Protein AF-A0A2L2X9K3-F1 (afdb_monomer)

Organism: NCBI:txid1898651

pLDDT: mean 80.36, std 16.06, range [38.12, 98.31]

Foldseek 3Di:
DVVVVVVCVPPPVNVVVVVVVVVVVVVVVVVVVVVVQVVQVVVLQVLLQVLQAVLFVQLQPQWQVVCVVVLQTFGQNVVSVLSSLQSSCVSQVADSQQQAHDPPGQFDGRKKKKKKWAQLAQPQQPQPPCPDPPDDRDSSSRQRMKIWTGDPSDIDIDSDDDPPRDHPDDPCAQDWAFDDDSPDDHTDTDTARHGWMKMKMWTFGDRPDDDGTDIHIYMYMDHDAHDVGYSDDPDPPDPPDD

Mean predicted aligned error: 9.85 Å

Solvent-accessible surface area (backbone atoms only — not comparable to full-atom values): 13589 Å² total; per-residue (Å²): 112,73,65,60,56,51,56,59,68,68,41,73,68,55,58,54,54,53,52,49,54,53,48,52,53,50,52,52,51,53,51,53,52,53,52,53,55,57,51,52,60,50,48,61,51,49,53,50,41,49,27,44,39,51,9,26,44,52,15,41,64,29,52,29,68,68,33,47,75,75,71,49,67,33,41,16,46,62,60,15,49,54,38,23,46,43,43,36,14,60,66,46,40,27,34,70,90,67,42,41,49,39,94,89,26,58,35,72,46,63,55,26,30,30,38,35,39,38,40,60,31,52,84,47,60,56,81,77,78,76,86,57,99,83,72,80,85,68,73,53,54,29,43,27,35,40,37,38,39,31,49,93,84,44,79,45,79,42,65,75,64,64,95,84,70,62,74,70,48,94,74,67,56,63,36,76,44,75,48,60,47,82,85,51,95,52,71,47,81,46,78,41,76,40,36,24,25,39,36,38,40,38,38,32,30,58,50,95,83,63,93,63,66,47,80,45,77,43,66,29,69,25,61,57,75,36,92,86,73,53,68,69,74,80,74,76,79,75,75,81,87,127

Radius of gyration: 28.27 Å; Cα contacts (8 Å, |Δi|>4): 412; chains: 1; bounding box: 48×31×113 Å

Secondary structure (DSSP, 8-state):
-HHHHHHHHH-HHHHHHHHHHHHHHHHHHHHHHHHHHHHHHHHHHHHHHHHHHHHHHHHHT-B-HHHHHTT---B-HHHHHHHHHHHHHHHTTB-TTT-PBPTT-SBSSPPEEEEEEE-S--SSS-TT---STT---------SEEEEEEETTEEEEE-PPPTT--TT-TT--SEEEEEEETTEEEEEEEEESSSEEEEEEEEEE--SS-SSPEEEEEEEEEE---TTSS-PPPP-PPPP--

Structure (mmCIF, N/CA/C/O backbone):
data_AF-A0A2L2X9K3-F1
#
_entry.id   AF-A0A2L2X9K3-F1
#
loop_
_atom_site.group_PDB
_atom_site.id
_atom_site.type_symbol
_atom_site.label_atom_id
_atom_site.label_alt_id
_atom_site.label_comp_id
_atom_site.label_asym_id
_atom_site.label_entity_id
_atom_site.label_seq_id
_atom_site.pdbx_PDB_ins_code
_atom_site.Cartn_x
_atom_site.Cartn_y
_atom_site.Cartn_z
_atom_site.occupancy
_atom_site.B_iso_or_equiv
_atom_site.auth_seq_id
_atom_site.auth_comp_id
_atom_site.auth_asym_id
_atom_site.auth_atom_id
_atom_site.pdbx_PDB_model_num
ATOM 1 N N . MET A 1 1 ? -18.716 1.112 72.929 1.00 51.41 1 MET A N 1
ATOM 2 C CA . MET A 1 1 ? -18.774 0.935 71.456 1.00 51.41 1 MET A CA 1
ATOM 3 C C . MET A 1 1 ? -19.893 1.747 70.792 1.00 51.41 1 MET A C 1
ATOM 5 O O . MET A 1 1 ? -19.581 2.535 69.912 1.00 51.41 1 MET A O 1
ATOM 9 N N . ARG A 1 2 ? -21.161 1.662 71.239 1.00 58.75 2 ARG A N 1
ATOM 10 C CA . ARG A 1 2 ? -22.278 2.465 70.677 1.00 58.75 2 ARG A CA 1
ATOM 11 C C . ARG A 1 2 ? -22.095 3.991 70.752 1.00 58.75 2 ARG A C 1
ATOM 13 O O . ARG A 1 2 ? -22.516 4.690 69.838 1.00 58.75 2 ARG A O 1
ATOM 20 N N . GLU A 1 3 ? -21.447 4.515 71.792 1.00 63.59 3 GLU A N 1
ATOM 21 C CA . GLU A 1 3 ? -21.204 5.966 71.905 1.00 63.59 3 GLU A CA 1
ATOM 22 C C . GLU A 1 3 ? -20.074 6.491 71.008 1.00 63.59 3 GLU A C 1
ATOM 24 O O . GLU A 1 3 ? -20.162 7.616 70.522 1.00 63.59 3 GLU A O 1
ATOM 29 N N . LEU A 1 4 ? -19.059 5.669 70.717 1.00 59.25 4 LEU A N 1
ATOM 30 C CA . LEU A 1 4 ? -17.993 6.025 69.770 1.00 59.25 4 LEU A CA 1
ATOM 31 C C . LEU A 1 4 ? -18.540 6.121 68.341 1.00 59.25 4 LEU A C 1
ATOM 33 O O . LEU A 1 4 ? -18.220 7.060 67.619 1.00 59.25 4 LEU A O 1
ATOM 37 N N . ILE A 1 5 ? -19.453 5.214 67.981 1.00 66.00 5 ILE A N 1
ATOM 38 C CA . ILE A 1 5 ? -20.144 5.234 66.686 1.00 66.00 5 ILE A CA 1
ATOM 39 C C . ILE A 1 5 ? -21.033 6.485 66.566 1.00 66.00 5 ILE A C 1
ATOM 41 O O . ILE A 1 5 ? -21.067 7.119 65.518 1.00 66.00 5 ILE A O 1
ATOM 45 N N . ARG A 1 6 ? -21.696 6.917 67.649 1.00 65.88 6 ARG A N 1
ATOM 46 C CA . ARG A 1 6 ? -22.515 8.146 67.645 1.00 65.88 6 ARG A CA 1
ATOM 47 C C . ARG A 1 6 ? -21.701 9.431 67.496 1.00 65.88 6 ARG A C 1
ATOM 49 O O . ARG A 1 6 ? -22.184 10.358 66.854 1.00 65.88 6 ARG A O 1
ATOM 56 N N . LYS A 1 7 ? -20.500 9.504 68.082 1.00 59.59 7 LYS A N 1
ATOM 57 C CA . LYS A 1 7 ? -19.620 10.674 67.919 1.00 59.59 7 LYS A CA 1
ATOM 58 C C . LYS A 1 7 ? -19.027 10.760 66.512 1.00 59.59 7 LYS A C 1
ATOM 60 O O . LYS A 1 7 ? -18.975 11.860 65.981 1.00 59.59 7 LYS A O 1
ATOM 65 N N . LEU A 1 8 ? -18.695 9.628 65.883 1.00 56.16 8 LEU A N 1
ATOM 66 C CA . LEU A 1 8 ? -18.254 9.606 64.480 1.00 56.16 8 LEU A CA 1
ATOM 67 C C . LEU A 1 8 ? -19.351 10.034 63.490 1.00 56.16 8 LEU A C 1
ATOM 69 O O . LEU A 1 8 ? -19.043 10.632 62.470 1.00 56.16 8 LEU A O 1
ATOM 73 N N . VAL A 1 9 ? -20.626 9.766 63.792 1.00 59.31 9 VAL A N 1
ATOM 74 C CA . VAL A 1 9 ? -21.759 10.133 62.916 1.00 59.31 9 VAL A CA 1
ATOM 75 C C . VAL A 1 9 ? -22.191 11.599 63.079 1.00 59.31 9 VAL A C 1
ATOM 77 O O . VAL A 1 9 ? -22.843 12.146 62.197 1.00 59.31 9 VAL A O 1
ATOM 80 N N . LYS A 1 10 ? -21.841 12.262 64.190 1.00 61.94 10 LYS A N 1
ATOM 81 C CA . LYS A 1 10 ? -22.246 13.656 64.457 1.00 61.94 10 LYS A CA 1
ATOM 82 C C . LYS A 1 10 ? -21.269 14.696 63.892 1.00 61.94 10 LYS A C 1
ATOM 84 O O . LYS A 1 10 ? -21.606 15.876 63.840 1.00 61.94 10 LYS A O 1
ATOM 89 N N . ASP A 1 11 ? -20.087 14.267 63.462 1.00 59.69 11 ASP A N 1
ATOM 90 C CA . ASP A 1 11 ? -19.101 15.132 62.827 1.00 59.69 11 ASP A CA 1
ATOM 91 C C . ASP A 1 11 ? -19.324 15.117 61.303 1.00 59.69 11 ASP A C 1
ATOM 93 O O . ASP A 1 11 ? -18.855 14.233 60.586 1.00 59.69 11 ASP A O 1
ATOM 97 N N . ASN A 1 12 ? -20.098 16.085 60.794 1.00 64.12 12 ASN A N 1
ATOM 98 C CA . ASN A 1 12 ? -20.426 16.214 59.361 1.00 64.12 12 ASN A CA 1
ATOM 99 C C . ASN A 1 12 ? -19.183 16.361 58.456 1.00 64.12 12 ASN A C 1
ATOM 101 O O . ASN A 1 12 ? -19.288 16.235 57.236 1.00 64.12 12 ASN A O 1
ATOM 105 N N . SER A 1 13 ? -18.008 16.591 59.043 1.00 66.75 13 SER A N 1
ATOM 106 C CA . SER A 1 13 ? -16.714 16.605 58.362 1.00 66.75 13 SER A CA 1
ATOM 107 C C . SER A 1 13 ? -16.302 15.225 57.817 1.00 66.75 13 SER A C 1
ATOM 109 O O . SER A 1 13 ? -15.686 15.144 56.755 1.00 66.75 13 SER A O 1
ATOM 111 N N . GLY A 1 14 ? -16.690 14.123 58.473 1.00 73.62 14 GLY A N 1
ATOM 112 C CA . GLY A 1 14 ? -16.297 12.765 58.067 1.00 73.62 14 GLY A CA 1
ATOM 113 C C . GLY A 1 14 ? -16.996 12.265 56.798 1.00 73.62 14 GLY A C 1
ATOM 114 O O . GLY A 1 14 ? -16.388 11.575 55.977 1.00 73.62 14 GLY A O 1
ATOM 115 N N . MET A 1 15 ? -18.257 12.659 56.599 1.00 82.56 15 MET A N 1
ATOM 116 C CA . MET A 1 15 ? -19.054 12.256 55.435 1.00 82.56 15 MET A CA 1
ATOM 117 C C . MET A 1 15 ? -18.518 12.889 54.142 1.00 82.56 15 MET A C 1
ATOM 119 O O . MET A 1 15 ? -18.436 12.219 53.115 1.00 82.56 15 MET A O 1
ATOM 123 N N . GLY A 1 16 ? -18.094 14.157 54.200 1.00 85.62 16 GLY A N 1
ATOM 124 C CA . GLY A 1 16 ? -17.493 14.854 53.060 1.00 85.62 16 GLY A CA 1
ATOM 125 C C . GLY A 1 16 ? -16.187 14.206 52.601 1.00 85.62 16 GLY A C 1
ATOM 126 O O . GLY A 1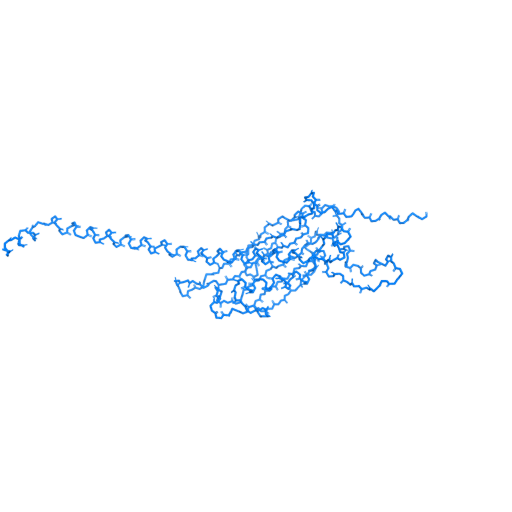 16 ? -15.999 13.977 51.409 1.00 85.62 16 GLY A O 1
ATOM 127 N N . THR A 1 17 ? -15.322 13.826 53.545 1.00 86.19 17 THR A N 1
ATOM 128 C CA . THR A 1 17 ? -14.056 13.140 53.245 1.00 86.19 17 THR A CA 1
ATOM 129 C C . THR A 1 17 ? -14.289 11.777 52.591 1.00 86.19 17 THR A C 1
ATOM 131 O O . THR A 1 17 ? -13.613 11.438 51.622 1.00 86.19 17 THR A O 1
ATOM 134 N N . PHE A 1 18 ? -15.281 11.012 53.062 1.00 88.00 18 PHE A N 1
ATOM 135 C CA . PHE A 1 18 ? -15.641 9.726 52.460 1.00 88.00 18 PHE A CA 1
ATOM 136 C C . PHE A 1 18 ? -16.120 9.875 51.008 1.00 88.00 18 PHE A C 1
ATOM 138 O O . PHE A 1 18 ? -15.599 9.203 50.117 1.00 88.00 18 PHE A O 1
ATOM 145 N N . TRP A 1 19 ? -17.058 10.793 50.746 1.00 92.44 19 TRP A N 1
ATOM 146 C CA . TRP A 1 19 ? -17.530 11.066 49.384 1.00 92.44 19 TRP A CA 1
ATOM 147 C C . TRP A 1 19 ? -16.431 11.625 48.485 1.00 92.44 19 TRP A C 1
ATOM 149 O O . TRP A 1 19 ? -16.376 11.268 47.312 1.00 92.44 19 TRP A O 1
ATOM 159 N N . GLY A 1 20 ? -15.531 12.446 49.029 1.00 94.00 20 GLY A N 1
ATOM 160 C CA . GLY A 1 20 ? -14.371 12.961 48.307 1.00 94.00 20 GLY A CA 1
ATOM 161 C C . GLY A 1 20 ? -13.443 11.845 47.831 1.00 94.00 20 GLY A C 1
ATOM 162 O O . GLY A 1 20 ? -13.081 11.818 46.659 1.00 94.00 20 GLY A O 1
ATOM 163 N N . ILE A 1 21 ? -13.115 10.882 48.700 1.00 93.81 21 ILE A N 1
ATOM 164 C CA . ILE A 1 21 ? -12.282 9.724 48.335 1.00 93.81 21 ILE A CA 1
ATOM 165 C C . ILE A 1 21 ? -12.996 8.839 47.302 1.00 93.81 21 ILE A C 1
ATOM 167 O O . ILE A 1 21 ? -12.378 8.421 46.323 1.00 93.81 21 ILE A O 1
ATOM 171 N N . LEU A 1 22 ? -14.297 8.586 47.478 1.00 94.62 22 LEU A N 1
ATOM 172 C CA . LEU A 1 22 ? -15.092 7.793 46.533 1.00 94.62 22 LEU A CA 1
ATOM 173 C C . LEU A 1 22 ? -15.165 8.456 45.145 1.00 94.62 22 LEU A C 1
ATOM 175 O O . LEU A 1 22 ? -14.966 7.800 44.118 1.00 94.62 22 LEU A O 1
ATOM 179 N N . ALA A 1 23 ? -15.431 9.763 45.111 1.00 94.75 23 ALA A N 1
ATOM 180 C CA . ALA A 1 23 ? -15.487 10.546 43.884 1.00 94.75 23 ALA A CA 1
ATOM 181 C C . ALA A 1 23 ? -14.117 10.587 43.200 1.00 94.75 23 ALA A C 1
ATOM 183 O O . ALA A 1 23 ? -14.034 10.328 42.003 1.00 94.75 23 ALA A O 1
ATOM 184 N N . LEU A 1 24 ? -13.040 10.814 43.959 1.00 95.06 24 LEU A N 1
ATOM 185 C CA . LEU A 1 24 ? -11.672 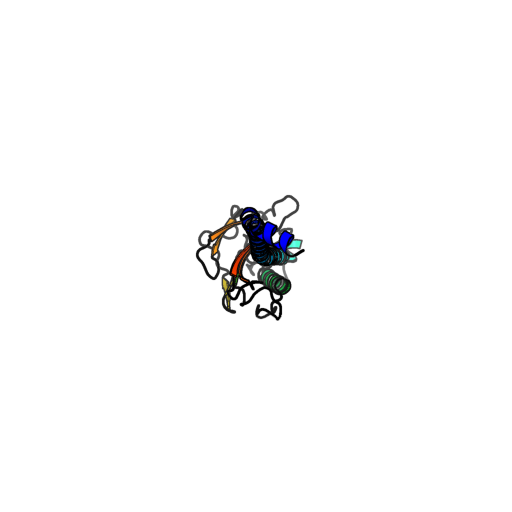10.792 43.441 1.00 95.06 24 LEU A CA 1
ATOM 186 C C . LEU A 1 24 ? -11.326 9.434 42.814 1.00 95.06 24 LEU A C 1
ATOM 188 O O . LEU A 1 24 ? -10.796 9.387 41.705 1.00 95.06 24 LEU A O 1
ATOM 192 N N . GLY A 1 25 ? -11.676 8.331 43.484 1.00 96.31 25 GLY A N 1
ATOM 193 C CA . GLY A 1 25 ? -11.476 6.980 42.955 1.00 96.31 25 GLY A CA 1
ATOM 194 C C . GLY A 1 25 ? -12.238 6.745 41.650 1.00 96.31 25 GLY A C 1
ATOM 195 O O . GLY A 1 25 ? -11.686 6.210 40.691 1.00 96.31 25 GLY A O 1
ATOM 196 N N . THR A 1 26 ? -13.484 7.212 41.577 1.00 94.19 26 THR A N 1
ATOM 197 C CA . THR A 1 26 ? -14.323 7.074 40.379 1.00 94.19 26 THR A CA 1
ATOM 198 C C . THR A 1 26 ? -13.777 7.914 39.223 1.00 94.19 26 THR A C 1
ATOM 200 O O . THR A 1 26 ? -13.684 7.422 38.101 1.00 94.19 26 THR A O 1
ATOM 203 N N . VAL A 1 27 ? -13.339 9.148 39.493 1.00 96.06 27 VAL A N 1
ATOM 204 C CA . VAL A 1 27 ? -12.690 10.017 38.500 1.00 96.06 27 VAL A CA 1
ATOM 205 C C . VAL A 1 27 ? -11.412 9.371 37.962 1.00 96.06 27 VAL A C 1
ATOM 207 O O . VAL A 1 27 ? -11.212 9.370 36.750 1.00 96.06 27 VAL A O 1
ATOM 210 N N . MET A 1 28 ? -10.581 8.758 38.815 1.00 95.50 28 MET A N 1
ATOM 211 C CA . MET A 1 28 ? -9.396 8.027 38.345 1.00 95.50 28 MET A CA 1
ATOM 212 C C . MET A 1 28 ? -9.758 6.840 37.446 1.00 95.50 28 MET A C 1
ATOM 214 O O . MET A 1 28 ? -9.116 6.650 36.415 1.00 95.50 28 MET A O 1
ATOM 218 N N . ILE A 1 29 ? -10.792 6.066 37.789 1.00 93.69 29 ILE A N 1
ATOM 219 C CA . ILE A 1 29 ? -11.246 4.942 36.955 1.00 93.69 29 ILE A CA 1
ATOM 220 C C . ILE A 1 29 ? -11.750 5.444 35.597 1.00 93.69 29 ILE A C 1
ATOM 222 O O . ILE A 1 29 ? -11.371 4.885 34.569 1.00 93.69 29 ILE A O 1
ATOM 226 N N . ILE A 1 30 ? -12.548 6.518 35.578 1.00 91.81 30 ILE A N 1
ATOM 227 C CA . ILE A 1 30 ? -13.031 7.145 34.338 1.00 91.81 30 ILE A CA 1
ATOM 228 C C . ILE A 1 30 ? -11.850 7.621 33.486 1.00 91.81 30 ILE A C 1
ATOM 230 O O . ILE A 1 30 ? -11.827 7.376 32.283 1.00 91.81 30 ILE A O 1
ATOM 234 N N . PHE A 1 31 ? -10.844 8.249 34.097 1.00 90.56 31 PHE A N 1
ATOM 235 C CA . PHE A 1 31 ? -9.665 8.741 33.387 1.00 90.56 31 PHE A CA 1
ATOM 236 C C . PHE A 1 31 ? -8.836 7.604 32.767 1.00 90.56 31 PHE A C 1
ATOM 238 O O . PHE A 1 31 ? -8.459 7.674 31.600 1.00 90.56 31 PHE A O 1
ATOM 245 N N . VAL A 1 32 ? -8.609 6.512 33.506 1.00 88.00 32 VAL A N 1
ATOM 246 C CA . VAL A 1 32 ? -7.911 5.323 32.983 1.00 88.00 32 VAL A CA 1
ATOM 247 C C . VAL A 1 32 ? -8.711 4.657 31.860 1.00 88.00 32 VAL A C 1
ATOM 249 O O . VAL A 1 32 ? -8.126 4.235 30.862 1.00 88.00 32 VAL A O 1
ATOM 252 N N . ALA A 1 33 ? -10.038 4.575 31.992 1.00 82.00 33 ALA A N 1
ATOM 253 C CA . ALA A 1 33 ? -10.906 4.043 30.944 1.00 82.00 33 ALA A CA 1
ATOM 254 C C . ALA A 1 33 ? -10.847 4.900 29.668 1.00 82.00 33 ALA A C 1
ATOM 256 O O . ALA A 1 33 ? -10.724 4.351 28.575 1.00 82.00 33 ALA A O 1
ATOM 257 N N . ALA A 1 34 ? -10.849 6.230 29.811 1.00 79.44 34 ALA A N 1
ATOM 258 C CA . ALA A 1 34 ? -10.725 7.162 28.694 1.00 79.44 34 ALA A CA 1
ATOM 259 C C . ALA A 1 34 ? -9.385 7.010 27.953 1.00 79.44 34 ALA A C 1
ATOM 261 O O . ALA A 1 34 ? -9.372 6.960 26.727 1.00 79.44 34 ALA A O 1
ATOM 262 N N . ILE A 1 35 ? -8.265 6.855 28.673 1.00 79.38 35 ILE A N 1
ATOM 263 C CA . ILE A 1 35 ? -6.952 6.621 28.047 1.00 79.38 35 ILE A CA 1
ATOM 264 C C . ILE A 1 35 ? -6.944 5.302 27.266 1.00 79.38 35 ILE A C 1
ATOM 266 O O . ILE A 1 35 ? -6.478 5.260 26.130 1.00 79.38 35 ILE A O 1
ATOM 270 N N . ARG A 1 36 ? -7.477 4.216 27.841 1.00 68.00 36 ARG A N 1
ATOM 271 C CA . ARG A 1 36 ? -7.487 2.905 27.169 1.00 68.00 36 ARG A CA 1
ATOM 272 C C . ARG A 1 36 ? -8.265 2.928 25.856 1.00 68.00 36 ARG A C 1
ATOM 274 O O . ARG A 1 36 ? -7.803 2.326 24.893 1.00 68.00 36 ARG A O 1
ATOM 281 N N . LEU A 1 37 ? -9.395 3.638 25.814 1.00 67.38 37 LEU A N 1
ATOM 282 C CA . LEU A 1 37 ? -10.188 3.828 24.595 1.00 67.38 37 LEU A CA 1
ATO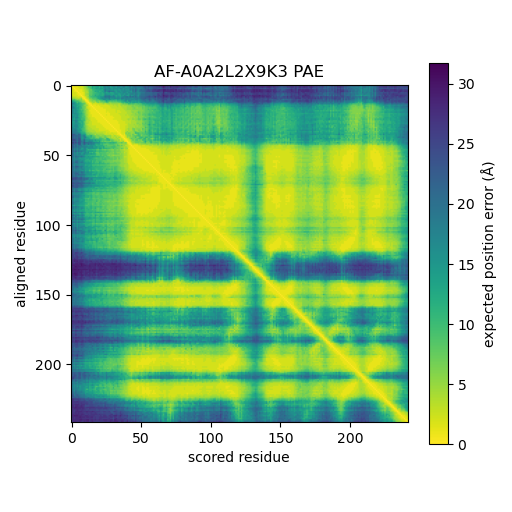M 283 C C . LEU A 1 37 ? -9.362 4.480 23.481 1.00 67.38 37 LEU A C 1
ATOM 285 O O . LEU A 1 37 ? -9.295 3.932 22.383 1.00 67.38 37 LEU A O 1
ATOM 289 N N . SER A 1 38 ? -8.649 5.569 23.785 1.00 68.00 38 SER A N 1
ATOM 290 C CA . SER A 1 38 ? -7.791 6.242 22.803 1.00 68.00 38 SER A CA 1
ATOM 291 C C . SER A 1 38 ? -6.677 5.337 22.269 1.00 68.00 38 SER A C 1
ATOM 293 O O . SER A 1 38 ? -6.389 5.369 21.078 1.00 68.00 38 SER A O 1
ATOM 295 N N . HIS A 1 39 ? -6.081 4.499 23.126 1.00 65.31 39 HIS A N 1
ATOM 296 C CA . HIS A 1 39 ? -4.977 3.617 22.732 1.00 65.31 39 HIS A CA 1
ATOM 297 C C . HIS A 1 39 ? -5.399 2.487 21.776 1.00 65.31 39 HIS A C 1
ATOM 299 O O . HIS A 1 39 ? -4.602 2.075 20.933 1.00 65.31 39 HIS A O 1
ATOM 305 N N . MET A 1 40 ? -6.628 1.971 21.880 1.00 61.72 40 MET A N 1
ATOM 306 C CA . MET A 1 40 ? -7.086 0.884 20.999 1.00 61.72 40 MET A CA 1
ATOM 307 C C . MET A 1 40 ? -7.409 1.379 19.592 1.00 61.72 40 MET A C 1
ATOM 309 O O . MET A 1 40 ? -7.062 0.701 18.629 1.00 61.72 40 MET A O 1
ATOM 313 N N . VAL A 1 41 ? -8.000 2.572 19.467 1.00 67.88 41 VAL A N 1
ATOM 314 C CA . VAL A 1 41 ? -8.239 3.199 18.157 1.00 67.88 41 VAL A CA 1
ATOM 315 C C . VAL A 1 41 ? -6.910 3.499 17.463 1.00 67.88 41 VAL A C 1
ATOM 317 O O . VAL A 1 41 ? -6.773 3.241 16.274 1.00 67.88 41 VAL A O 1
ATOM 320 N N . THR A 1 42 ? -5.895 3.956 18.205 1.00 77.06 42 THR A N 1
ATOM 321 C CA . THR A 1 42 ? -4.557 4.158 17.629 1.00 77.06 42 THR A CA 1
ATOM 322 C C . THR A 1 42 ? -3.855 2.855 17.255 1.00 77.06 42 THR A C 1
ATOM 324 O O . THR A 1 42 ? -3.079 2.863 16.312 1.00 77.06 42 THR A O 1
ATOM 327 N N . GLY A 1 43 ? -4.109 1.744 17.956 1.00 82.31 43 GLY A N 1
ATOM 328 C CA . GLY A 1 43 ? -3.457 0.461 17.671 1.00 82.31 43 GLY A CA 1
ATOM 329 C C . GLY A 1 43 ? -3.837 -0.089 16.298 1.00 82.31 43 GLY A C 1
ATOM 330 O O . GLY A 1 43 ? -2.973 -0.261 15.448 1.00 82.31 43 GLY A O 1
ATOM 331 N N . ALA A 1 44 ? -5.140 -0.254 16.045 1.00 84.94 44 ALA A N 1
ATOM 332 C CA . ALA A 1 44 ? -5.617 -0.769 14.758 1.00 84.94 44 ALA A CA 1
ATOM 333 C C . ALA A 1 44 ? -5.243 0.132 13.573 1.00 84.94 44 ALA A C 1
ATOM 335 O O . ALA A 1 44 ? -5.045 -0.324 12.450 1.00 84.94 44 ALA A O 1
ATOM 336 N N . ASP A 1 45 ? -5.134 1.426 13.841 1.00 88.69 45 ASP A N 1
ATOM 337 C CA . ASP A 1 45 ? -4.726 2.413 12.865 1.00 88.69 45 ASP A CA 1
ATOM 338 C C . ASP A 1 45 ? -3.229 2.355 12.513 1.00 88.69 45 ASP A C 1
ATOM 340 O O . ASP A 1 45 ? -2.858 2.507 11.346 1.00 88.69 45 ASP A O 1
ATOM 344 N N . ILE A 1 46 ? -2.377 2.113 13.515 1.00 91.94 46 ILE A N 1
ATOM 345 C CA . ILE A 1 46 ? -0.940 1.874 13.333 1.00 91.94 46 ILE A CA 1
ATOM 346 C C . ILE A 1 46 ? -0.728 0.586 12.537 1.00 91.94 46 ILE A C 1
ATOM 348 O O . ILE A 1 46 ? 0.026 0.605 11.567 1.00 91.94 46 ILE A O 1
ATOM 352 N N . ASP A 1 47 ? -1.448 -0.483 12.883 1.00 93.56 47 ASP A N 1
ATOM 353 C CA . ASP A 1 47 ? -1.343 -1.772 12.195 1.00 93.56 47 ASP A CA 1
ATOM 354 C C . ASP A 1 47 ? -1.758 -1.648 10.718 1.00 93.56 47 ASP A C 1
ATOM 356 O O . ASP A 1 47 ? -1.092 -2.182 9.831 1.00 93.56 47 ASP A O 1
ATOM 360 N N . LEU A 1 48 ? -2.803 -0.862 10.416 1.00 95.06 48 LEU A N 1
ATOM 361 C CA . LEU A 1 48 ? -3.176 -0.546 9.035 1.00 95.06 48 LEU A CA 1
ATOM 362 C C . LEU A 1 48 ? -2.071 0.237 8.310 1.00 95.06 48 LEU A C 1
ATOM 364 O O . LEU A 1 48 ? -1.744 -0.079 7.168 1.00 95.06 48 LEU A O 1
ATOM 368 N N . GLN A 1 49 ? -1.488 1.258 8.942 1.00 95.81 49 GLN A N 1
ATOM 369 C CA . GLN A 1 49 ? -0.407 2.041 8.337 1.00 95.81 49 GLN A CA 1
ATOM 370 C C . GLN A 1 49 ? 0.828 1.176 8.035 1.00 95.81 49 GLN A C 1
ATOM 372 O O . GLN A 1 49 ? 1.432 1.328 6.970 1.00 95.81 49 GLN A O 1
ATOM 377 N N . GLU A 1 50 ? 1.195 0.276 8.946 1.00 97.00 50 GLU A N 1
ATOM 378 C CA . GLU A 1 50 ? 2.302 -0.668 8.770 1.00 97.00 50 GLU A CA 1
ATOM 379 C C . GLU A 1 50 ? 2.002 -1.671 7.651 1.00 97.00 50 GLU A C 1
ATOM 381 O O . GLU A 1 50 ? 2.816 -1.835 6.741 1.00 97.00 50 GLU A O 1
ATOM 386 N N . ALA A 1 51 ? 0.789 -2.234 7.628 1.00 97.44 51 ALA A N 1
ATOM 387 C CA . ALA A 1 51 ? 0.353 -3.159 6.587 1.00 97.44 51 ALA A CA 1
ATOM 388 C C . ALA A 1 51 ? 0.452 -2.551 5.179 1.00 97.44 51 ALA A C 1
ATOM 390 O O . ALA A 1 51 ? 0.959 -3.199 4.260 1.00 97.44 51 ALA A O 1
ATOM 391 N N . VAL A 1 52 ? 0.004 -1.300 5.008 1.00 97.12 52 VAL A N 1
ATOM 392 C CA . VAL A 1 52 ? 0.082 -0.581 3.724 1.00 97.12 52 VAL A CA 1
ATOM 393 C C . VAL A 1 52 ? 1.534 -0.275 3.353 1.00 97.12 52 VAL A C 1
ATOM 395 O O . VAL A 1 52 ? 1.913 -0.411 2.190 1.00 97.12 52 VAL A O 1
ATOM 398 N N . ALA A 1 53 ? 2.365 0.110 4.325 1.00 97.75 53 ALA A N 1
ATOM 399 C CA . ALA A 1 53 ? 3.778 0.382 4.085 1.00 97.75 53 ALA A CA 1
ATOM 400 C C . ALA A 1 53 ? 4.535 -0.866 3.616 1.00 97.75 53 ALA A C 1
ATOM 402 O O . ALA A 1 53 ? 5.301 -0.787 2.654 1.00 97.75 53 ALA A O 1
ATOM 403 N N . ASP A 1 54 ? 4.307 -2.013 4.248 1.00 98.31 54 ASP A N 1
ATOM 404 C CA . ASP A 1 54 ? 4.964 -3.265 3.876 1.00 98.31 54 ASP A CA 1
ATOM 405 C C . ASP A 1 54 ? 4.462 -3.810 2.539 1.00 98.31 54 ASP A C 1
ATOM 407 O O . ASP A 1 54 ? 5.270 -4.266 1.728 1.00 98.31 54 ASP A O 1
ATOM 411 N N . ALA A 1 55 ? 3.167 -3.661 2.249 1.00 98.19 55 ALA A N 1
ATOM 412 C CA . ALA A 1 55 ? 2.616 -3.986 0.938 1.00 98.19 55 ALA A CA 1
ATOM 413 C C . ALA A 1 55 ? 3.247 -3.130 -0.175 1.00 98.19 55 ALA A C 1
ATOM 415 O O . ALA A 1 55 ? 3.664 -3.666 -1.202 1.00 98.19 55 ALA A O 1
ATOM 416 N N . CYS A 1 56 ? 3.403 -1.816 0.036 1.00 97.75 56 CYS A N 1
ATOM 417 C CA . CYS A 1 56 ? 4.099 -0.940 -0.913 1.00 97.75 56 CYS A CA 1
ATOM 418 C C . CYS A 1 56 ? 5.569 -1.336 -1.106 1.00 97.75 56 CYS A C 1
ATOM 420 O O . CYS A 1 56 ? 6.057 -1.329 -2.234 1.00 97.75 56 CYS A O 1
ATOM 422 N N . LYS A 1 57 ? 6.288 -1.701 -0.036 1.00 97.62 57 LYS A N 1
ATOM 423 C CA . LYS A 1 57 ? 7.680 -2.171 -0.151 1.00 97.62 57 LYS A CA 1
ATOM 424 C C . LYS A 1 57 ? 7.771 -3.455 -0.974 1.00 97.62 57 LYS A C 1
ATOM 426 O O . LYS A 1 57 ? 8.603 -3.527 -1.872 1.00 97.62 57 LYS A O 1
ATOM 431 N N . ALA A 1 58 ? 6.919 -4.441 -0.693 1.00 98.12 58 ALA A N 1
ATOM 432 C CA . ALA A 1 58 ? 6.904 -5.711 -1.417 1.00 98.12 58 ALA A CA 1
ATOM 433 C C . ALA A 1 58 ? 6.574 -5.525 -2.904 1.00 98.12 58 ALA A C 1
ATOM 435 O O . ALA A 1 58 ? 7.179 -6.169 -3.760 1.00 98.12 58 ALA A O 1
ATOM 436 N N . ALA A 1 59 ? 5.659 -4.604 -3.207 1.00 97.94 59 ALA A N 1
ATOM 437 C CA . ALA A 1 59 ? 5.306 -4.236 -4.568 1.00 97.94 59 ALA A CA 1
ATOM 438 C C . ALA A 1 59 ? 6.453 -3.529 -5.302 1.00 97.94 59 ALA A C 1
ATOM 440 O O . ALA A 1 59 ? 6.766 -3.881 -6.434 1.00 97.94 59 ALA A O 1
ATOM 441 N N . ALA A 1 60 ? 7.133 -2.584 -4.645 1.00 96.31 60 ALA A N 1
ATOM 442 C CA . ALA A 1 60 ? 8.293 -1.904 -5.219 1.00 96.31 60 ALA A CA 1
ATOM 443 C C . ALA A 1 60 ? 9.471 -2.854 -5.494 1.00 96.31 60 ALA A C 1
ATOM 445 O O . ALA A 1 60 ? 10.297 -2.562 -6.350 1.00 96.31 60 ALA A O 1
ATOM 446 N N . GLN A 1 61 ? 9.548 -3.988 -4.792 1.00 96.31 61 GLN A N 1
ATOM 447 C CA . GLN A 1 61 ? 10.560 -5.024 -5.017 1.00 96.31 61 GLN A CA 1
ATOM 448 C C . GLN A 1 61 ? 10.273 -5.919 -6.231 1.00 96.31 61 GLN A C 1
ATOM 450 O O . GLN A 1 61 ? 11.133 -6.721 -6.589 1.00 96.31 61 GLN A O 1
ATOM 455 N N . GLN A 1 62 ? 9.106 -5.800 -6.873 1.00 96.50 62 GLN A N 1
ATOM 456 C CA . GLN A 1 62 ? 8.781 -6.561 -8.083 1.00 96.50 62 GLN A CA 1
ATOM 457 C C . GLN A 1 62 ? 9.426 -5.909 -9.309 1.00 96.50 62 GLN A C 1
ATOM 459 O O . GLN A 1 62 ? 8.760 -5.285 -10.130 1.00 96.50 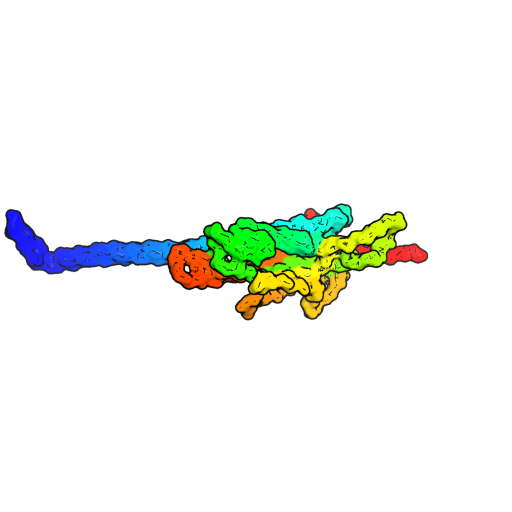62 GLN A O 1
ATOM 464 N N . VAL A 1 63 ? 10.752 -6.007 -9.382 1.00 93.12 63 VAL A N 1
ATOM 465 C CA . VAL A 1 63 ? 11.558 -5.470 -10.480 1.00 93.12 63 VAL A CA 1
ATOM 466 C C . VAL A 1 63 ? 11.602 -6.473 -11.628 1.00 93.12 63 VAL A C 1
ATOM 468 O O . VAL A 1 63 ? 11.783 -7.671 -11.412 1.00 93.12 63 VAL A O 1
ATOM 471 N N . GLU A 1 64 ? 11.469 -5.973 -12.852 1.00 90.25 64 GLU A N 1
ATOM 472 C CA . GLU A 1 64 ? 11.611 -6.775 -14.062 1.00 90.25 64 GLU A CA 1
ATOM 473 C C . GLU A 1 64 ? 13.080 -7.227 -14.237 1.00 90.25 64 GLU A C 1
ATOM 475 O O . GLU A 1 64 ? 13.969 -6.371 -14.357 1.00 90.25 64 GLU A O 1
ATOM 480 N N . PRO A 1 65 ? 13.375 -8.545 -14.309 1.00 87.88 65 PRO A N 1
ATOM 481 C CA . PRO A 1 65 ? 14.750 -9.055 -14.343 1.00 87.88 65 PRO A CA 1
ATOM 482 C C . PRO A 1 65 ? 15.590 -8.535 -15.511 1.00 87.88 65 PRO A C 1
ATOM 484 O O . PRO A 1 65 ? 16.794 -8.317 -15.373 1.00 87.88 65 PRO A O 1
ATOM 487 N N . ARG A 1 66 ? 14.969 -8.321 -16.678 1.00 83.94 66 ARG A N 1
ATOM 488 C CA . ARG A 1 66 ? 15.667 -7.763 -17.844 1.00 83.94 66 ARG A CA 1
ATOM 489 C C . ARG A 1 66 ? 16.099 -6.319 -17.598 1.00 83.94 66 ARG A C 1
ATOM 491 O O . ARG A 1 66 ? 17.236 -5.959 -17.879 1.00 83.94 66 ARG A O 1
ATOM 498 N N . SER A 1 67 ? 15.203 -5.529 -17.019 1.00 83.69 67 SER A N 1
ATOM 499 C CA . SER A 1 67 ? 15.447 -4.135 -16.653 1.00 83.69 67 SER A CA 1
ATOM 500 C C . SER A 1 67 ? 16.563 -4.011 -15.610 1.00 83.69 67 SER A C 1
ATOM 502 O O . SER A 1 67 ? 17.413 -3.124 -15.687 1.00 83.69 67 SER A O 1
ATOM 504 N N . GLU A 1 68 ? 16.597 -4.938 -14.649 1.00 86.62 68 GLU A N 1
ATOM 505 C CA . GLU A 1 68 ? 17.675 -5.043 -13.664 1.00 86.62 68 GLU A CA 1
ATOM 506 C C . GLU A 1 68 ? 19.025 -5.367 -14.324 1.00 86.62 68 GLU A C 1
ATOM 508 O O . GLU A 1 68 ? 20.028 -4.719 -14.020 1.00 86.62 68 GLU A O 1
ATOM 513 N N . ALA A 1 69 ? 19.051 -6.317 -15.266 1.00 84.69 69 ALA A N 1
ATOM 514 C CA . ALA A 1 69 ? 20.261 -6.693 -15.998 1.00 84.69 69 ALA A CA 1
ATOM 515 C C . ALA A 1 69 ? 20.813 -5.553 -16.873 1.00 84.69 69 ALA A C 1
ATOM 517 O O . ALA A 1 69 ? 22.031 -5.411 -16.999 1.00 84.69 69 ALA A O 1
ATOM 518 N N . ASP A 1 70 ? 19.930 -4.720 -17.426 1.00 80.50 70 ASP A N 1
ATOM 519 C CA . ASP A 1 70 ? 20.287 -3.542 -18.223 1.00 80.50 70 ASP A CA 1
ATOM 520 C C . ASP A 1 70 ? 20.773 -2.357 -17.358 1.00 80.50 70 ASP A C 1
ATOM 522 O O . ASP A 1 70 ? 21.260 -1.358 -17.888 1.00 80.50 70 ASP A O 1
ATOM 526 N N . GLY A 1 71 ? 20.674 -2.455 -16.024 1.00 82.06 71 GLY A N 1
ATOM 527 C CA . GLY A 1 71 ? 21.096 -1.412 -15.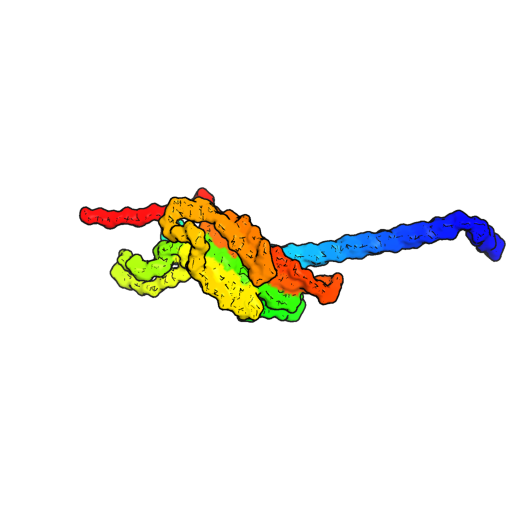083 1.00 82.06 71 GLY A CA 1
ATOM 528 C C . GLY A 1 71 ? 20.055 -0.316 -14.832 1.00 82.06 71 GLY A C 1
ATOM 529 O O . GLY A 1 71 ? 20.364 0.682 -14.177 1.00 82.06 71 GLY A O 1
ATOM 530 N N . TYR A 1 72 ? 18.822 -0.506 -15.305 1.00 83.31 72 TYR A N 1
ATOM 531 C CA . TYR A 1 72 ? 17.717 0.443 -15.178 1.00 83.31 72 TYR A CA 1
ATOM 532 C C . TYR A 1 72 ? 16.511 -0.265 -14.564 1.00 83.31 72 TYR A C 1
ATOM 534 O O . TYR A 1 72 ? 15.608 -0.654 -15.295 1.00 83.31 72 TYR A O 1
ATOM 542 N N . PRO A 1 73 ? 16.467 -0.490 -13.241 1.00 88.56 73 PRO A N 1
ATOM 543 C CA . PRO A 1 73 ? 15.417 -1.302 -12.640 1.00 88.56 73 PRO A CA 1
ATOM 544 C C . PRO A 1 73 ? 14.051 -0.614 -12.772 1.00 88.56 73 PRO A C 1
ATOM 546 O O . PRO A 1 73 ? 13.846 0.498 -12.276 1.00 88.56 73 PRO A O 1
ATOM 549 N N . LEU A 1 74 ? 13.115 -1.296 -13.431 1.00 89.56 74 LEU A N 1
ATOM 550 C CA . LEU A 1 74 ? 11.718 -0.893 -13.559 1.00 89.56 74 LEU A CA 1
ATOM 551 C C . LEU A 1 74 ? 10.818 -1.907 -12.863 1.00 89.56 74 LEU A C 1
ATOM 553 O O . LEU A 1 74 ? 11.127 -3.096 -12.807 1.00 89.56 74 LEU A O 1
ATOM 557 N N . ILE A 1 75 ? 9.701 -1.422 -12.334 1.00 92.94 75 ILE A N 1
ATOM 558 C CA . ILE A 1 75 ? 8.739 -2.233 -11.594 1.00 92.94 75 ILE A CA 1
ATOM 559 C C . ILE A 1 75 ? 7.777 -2.890 -12.584 1.00 92.94 75 ILE A C 1
ATOM 561 O O . ILE A 1 75 ? 7.130 -2.202 -13.376 1.00 92.94 75 ILE A O 1
ATOM 565 N N . GLU A 1 76 ? 7.634 -4.207 -12.520 1.00 93.62 76 GLU A N 1
ATOM 566 C CA . GLU A 1 76 ? 6.645 -4.936 -13.307 1.00 93.62 76 GLU A CA 1
ATOM 567 C C . GLU A 1 76 ? 5.251 -4.725 -12.708 1.00 93.62 76 GLU A C 1
ATOM 569 O O . GLU A 1 76 ? 4.968 -5.120 -11.575 1.00 93.62 76 GLU A O 1
ATOM 574 N N . THR A 1 77 ? 4.367 -4.063 -13.454 1.00 93.81 77 THR A N 1
ATOM 575 C CA . THR A 1 77 ? 3.145 -3.472 -12.882 1.00 93.81 77 THR A CA 1
ATOM 576 C C . THR A 1 77 ? 2.142 -4.496 -12.361 1.00 93.81 77 THR A C 1
ATOM 578 O O . THR A 1 77 ? 1.505 -4.253 -11.337 1.00 93.81 77 THR A O 1
ATOM 581 N N . GLU A 1 78 ? 1.991 -5.630 -13.045 1.00 94.50 78 GLU A N 1
ATOM 582 C CA . GLU A 1 78 ? 1.056 -6.694 -12.660 1.00 94.50 78 GLU A CA 1
ATOM 583 C C . GLU A 1 78 ? 1.586 -7.479 -11.457 1.00 94.50 78 GLU A C 1
ATOM 585 O O . GLU A 1 78 ? 0.893 -7.585 -10.446 1.00 94.50 78 GLU A O 1
ATOM 590 N N . LYS A 1 79 ? 2.857 -7.909 -11.490 1.00 95.62 79 LYS A N 1
ATOM 591 C CA . LYS A 1 79 ? 3.480 -8.583 -10.339 1.00 95.62 79 LYS A CA 1
ATOM 592 C C . LYS A 1 79 ? 3.521 -7.688 -9.105 1.00 95.62 79 LYS A C 1
ATOM 594 O O . LYS A 1 79 ? 3.279 -8.166 -7.999 1.00 95.62 79 LYS A O 1
ATOM 599 N N . ALA A 1 80 ? 3.783 -6.390 -9.273 1.00 96.94 80 ALA A N 1
ATOM 600 C CA . ALA A 1 80 ? 3.736 -5.422 -8.181 1.00 96.94 80 ALA A CA 1
ATOM 601 C C . ALA A 1 80 ? 2.346 -5.336 -7.544 1.00 96.94 80 ALA A C 1
ATOM 603 O O . ALA A 1 80 ? 2.239 -5.295 -6.318 1.00 96.94 80 ALA A O 1
ATOM 604 N N . HIS A 1 81 ? 1.285 -5.337 -8.355 1.00 97.19 81 HIS A N 1
ATOM 605 C CA . HIS A 1 81 ? -0.091 -5.337 -7.864 1.00 97.19 81 HIS A CA 1
ATOM 606 C C . HIS A 1 81 ? -0.444 -6.636 -7.131 1.00 97.19 81 HIS A C 1
ATOM 608 O O . HIS A 1 81 ? -0.989 -6.577 -6.025 1.00 97.19 81 HIS A O 1
ATOM 614 N N . ASP A 1 82 ? -0.061 -7.788 -7.678 1.00 97.25 82 ASP A N 1
ATOM 615 C CA . ASP A 1 82 ? -0.264 -9.089 -7.035 1.00 97.25 82 ASP A CA 1
ATOM 616 C C . ASP A 1 82 ? 0.477 -9.179 -5.692 1.00 97.25 82 ASP A C 1
ATOM 618 O O . ASP A 1 82 ? -0.106 -9.577 -4.680 1.00 97.25 82 ASP A O 1
ATOM 622 N N . ALA A 1 83 ? 1.738 -8.736 -5.643 1.00 98.19 83 ALA A N 1
ATOM 623 C CA . ALA A 1 83 ? 2.536 -8.698 -4.419 1.00 98.19 83 ALA A CA 1
ATOM 624 C C . ALA A 1 83 ? 1.957 -7.727 -3.379 1.00 98.19 83 ALA A C 1
ATOM 626 O O . ALA A 1 83 ? 1.856 -8.079 -2.201 1.00 98.19 83 ALA A O 1
ATOM 627 N N . PHE A 1 84 ? 1.531 -6.530 -3.807 1.00 98.25 84 PHE A N 1
ATOM 628 C CA . PHE A 1 84 ? 0.846 -5.561 -2.948 1.00 98.25 84 PHE A CA 1
ATOM 629 C C . PHE A 1 84 ? -0.379 -6.201 -2.295 1.00 98.25 84 PHE A C 1
ATOM 631 O O . PHE A 1 84 ? -0.536 -6.187 -1.073 1.00 98.25 84 PHE A O 1
ATOM 638 N N . ARG A 1 85 ? -1.239 -6.796 -3.122 1.00 97.75 85 ARG A N 1
ATOM 639 C CA . ARG A 1 85 ? -2.489 -7.412 -2.699 1.00 97.75 85 ARG A CA 1
ATOM 640 C C . ARG A 1 85 ? -2.255 -8.570 -1.735 1.00 97.75 85 ARG A C 1
ATOM 642 O O . ARG A 1 85 ? -2.934 -8.647 -0.714 1.00 97.75 85 ARG A O 1
ATOM 649 N N . TYR A 1 86 ? -1.301 -9.441 -2.049 1.00 98.00 86 TYR A N 1
ATOM 650 C CA . TYR A 1 86 ? -0.943 -10.583 -1.218 1.00 98.00 86 TYR A CA 1
ATOM 651 C C . TYR A 1 86 ? -0.457 -10.145 0.170 1.00 98.00 86 TYR A C 1
ATOM 653 O O . TYR A 1 86 ? -0.980 -10.610 1.182 1.00 98.00 86 TYR A O 1
ATOM 661 N N . VAL A 1 87 ? 0.491 -9.204 0.239 1.00 98.31 87 VAL A N 1
ATOM 662 C CA . VAL A 1 87 ? 1.042 -8.729 1.520 1.00 98.31 87 VAL A CA 1
ATOM 663 C C . VAL A 1 87 ? 0.004 -7.949 2.325 1.00 98.31 87 VAL A C 1
ATOM 665 O O . VAL A 1 87 ? -0.089 -8.129 3.540 1.00 98.31 87 VAL A O 1
ATOM 668 N N . LEU A 1 88 ? -0.831 -7.142 1.666 1.00 97.44 88 LEU A N 1
ATOM 669 C CA . LEU A 1 88 ? -1.935 -6.448 2.327 1.00 97.44 88 LEU A CA 1
ATOM 670 C C . LEU A 1 88 ? -2.940 -7.443 2.928 1.00 97.44 88 LEU A C 1
ATOM 672 O O . LEU A 1 88 ? -3.348 -7.285 4.079 1.00 97.44 88 LEU A O 1
ATOM 676 N N . ALA A 1 89 ? -3.313 -8.480 2.169 1.00 97.50 89 ALA A N 1
ATOM 677 C CA . ALA A 1 89 ? -4.214 -9.524 2.640 1.00 97.50 89 ALA A CA 1
ATOM 678 C C . ALA A 1 89 ? -3.623 -10.286 3.830 1.00 97.50 89 ALA A C 1
ATOM 680 O O . ALA A 1 89 ? -4.315 -10.509 4.820 1.00 97.50 89 ALA A O 1
ATOM 681 N N . LEU A 1 90 ? -2.335 -10.628 3.767 1.00 97.25 90 LEU A N 1
ATOM 682 C CA . LEU A 1 90 ? -1.637 -11.324 4.841 1.00 97.25 90 LEU A CA 1
ATOM 683 C C . LEU A 1 90 ? -1.612 -10.495 6.135 1.00 97.25 90 LEU A C 1
ATOM 685 O O . LEU A 1 90 ? -2.000 -10.997 7.189 1.00 97.25 90 LEU A O 1
ATOM 689 N N . ASN A 1 91 ? -1.218 -9.222 6.047 1.00 97.00 91 ASN A N 1
ATOM 690 C CA . ASN A 1 91 ? -1.063 -8.344 7.211 1.00 97.00 91 ASN A CA 1
ATOM 691 C C . ASN A 1 91 ? -2.402 -7.988 7.875 1.00 97.00 91 ASN A C 1
ATOM 693 O O . ASN A 1 91 ? -2.469 -7.845 9.093 1.00 97.00 91 ASN A O 1
ATOM 697 N N . LEU A 1 92 ? -3.481 -7.883 7.095 1.00 96.19 92 LEU A N 1
ATOM 698 C CA . LEU A 1 92 ? -4.822 -7.574 7.606 1.00 96.19 92 LEU A CA 1
ATOM 699 C C . LEU A 1 92 ? -5.683 -8.825 7.852 1.00 96.19 92 LEU A C 1
ATOM 701 O O . LEU A 1 92 ? -6.856 -8.705 8.217 1.00 96.19 92 LEU A O 1
ATOM 705 N N . ASN A 1 93 ? -5.115 -10.024 7.676 1.00 97.19 93 ASN A N 1
ATOM 706 C CA . ASN A 1 93 ? -5.812 -11.308 7.782 1.00 97.19 93 ASN A CA 1
ATOM 707 C C . ASN A 1 93 ? -7.095 -11.352 6.921 1.00 97.19 93 ASN A C 1
ATOM 709 O O . ASN A 1 93 ? -8.198 -11.642 7.391 1.00 97.19 93 ASN A O 1
ATOM 713 N N . LEU A 1 94 ? -6.943 -11.009 5.647 1.00 96.94 94 LEU A N 1
ATOM 714 C CA . LEU A 1 94 ? -7.981 -11.050 4.622 1.00 96.94 94 LEU A CA 1
ATOM 715 C C . LEU A 1 94 ? -7.797 -12.287 3.745 1.00 96.94 94 LEU A C 1
ATOM 717 O O . LEU A 1 94 ? -6.771 -12.969 3.774 1.00 96.94 94 LEU A O 1
ATOM 721 N N . ASP A 1 95 ? -8.802 -12.577 2.935 1.00 96.62 95 ASP A N 1
ATOM 722 C CA . ASP A 1 95 ? -8.661 -13.529 1.853 1.00 96.62 95 ASP A CA 1
ATOM 723 C C . ASP A 1 95 ? -7.841 -12.951 0.691 1.00 96.62 95 ASP A C 1
ATOM 725 O O . ASP A 1 95 ? -8.084 -11.844 0.223 1.00 96.62 95 ASP A O 1
ATOM 729 N N . GLU A 1 96 ? -6.879 -13.715 0.185 1.00 93.62 96 GLU A N 1
ATOM 730 C CA . GLU A 1 96 ? -5.939 -13.253 -0.844 1.00 93.62 96 GLU A CA 1
ATOM 731 C C . GLU A 1 96 ? -6.639 -12.927 -2.177 1.00 93.62 96 GLU A C 1
ATOM 733 O O . GLU A 1 96 ? -6.253 -11.990 -2.878 1.00 93.62 96 GLU A O 1
ATOM 738 N N . THR A 1 97 ? -7.711 -13.657 -2.515 1.00 91.31 97 THR A N 1
ATOM 739 C CA . THR A 1 97 ? -8.377 -13.582 -3.830 1.00 91.31 97 THR A CA 1
ATOM 740 C C . THR A 1 97 ? -9.610 -12.688 -3.840 1.00 91.31 97 THR A C 1
ATOM 742 O O . THR A 1 97 ? -10.011 -12.202 -4.898 1.00 91.31 97 THR A O 1
ATOM 745 N N . THR A 1 98 ? -10.222 -12.430 -2.691 1.00 93.88 98 THR A N 1
ATOM 746 C CA . THR A 1 98 ? -11.423 -11.581 -2.593 1.00 93.88 98 THR A CA 1
ATOM 747 C C . THR A 1 98 ? -11.198 -10.331 -1.747 1.00 93.88 98 THR A C 1
ATOM 749 O O . THR A 1 98 ? -11.943 -9.364 -1.884 1.00 93.88 98 THR A O 1
ATOM 752 N N . LEU A 1 99 ? -10.140 -10.316 -0.927 1.00 95.69 99 LEU A N 1
ATOM 753 C CA . LEU A 1 99 ? -9.886 -9.322 0.123 1.00 95.69 99 LEU A CA 1
ATOM 754 C C . LEU A 1 99 ? -11.005 -9.238 1.166 1.00 95.69 99 LEU A C 1
ATOM 756 O O . LEU A 1 99 ? -11.074 -8.279 1.934 1.00 95.69 99 LEU A O 1
ATOM 760 N N . GLU A 1 100 ? -11.867 -10.254 1.228 1.00 96.62 100 GLU A N 1
ATOM 761 C CA . GLU A 1 100 ? -12.872 -10.359 2.274 1.00 96.62 100 GLU A CA 1
ATOM 762 C C . GLU A 1 100 ? -12.194 -10.638 3.625 1.00 96.62 100 GLU A C 1
ATOM 764 O O . GLU A 1 100 ? -11.290 -11.480 3.703 1.00 96.62 100 GLU A O 1
ATOM 769 N N . PRO A 1 101 ? -12.598 -9.953 4.706 1.00 96.06 101 PRO A N 1
ATOM 770 C CA . PRO A 1 101 ? -12.028 -10.196 6.023 1.00 96.06 101 PRO A CA 1
ATOM 771 C C . PRO A 1 101 ? -12.282 -11.623 6.515 1.00 96.06 101 PRO A C 1
ATOM 773 O O . PRO A 1 101 ? -13.418 -12.104 6.516 1.00 96.06 101 PRO A O 1
ATOM 776 N N . ARG A 1 102 ? -11.231 -12.310 6.981 1.00 96.50 102 ARG A N 1
ATOM 777 C CA . ARG A 1 102 ? -11.364 -13.628 7.620 1.00 96.50 102 ARG A CA 1
ATOM 778 C C . ARG A 1 102 ? -11.780 -13.478 9.086 1.00 96.50 102 ARG A C 1
ATOM 780 O O . ARG A 1 102 ? -11.796 -12.385 9.656 1.00 96.50 102 ARG A O 1
ATOM 787 N N . ALA A 1 103 ? -12.095 -14.602 9.734 1.00 93.06 103 ALA A N 1
ATOM 788 C CA . ALA A 1 103 ? -12.337 -14.618 11.174 1.00 93.06 103 ALA A CA 1
ATOM 789 C C . ALA A 1 103 ? -11.125 -14.036 11.927 1.00 93.06 103 ALA A C 1
ATOM 791 O O . ALA A 1 103 ? -9.988 -14.446 11.692 1.00 93.06 103 ALA A O 1
ATOM 792 N N . ASN A 1 104 ? -11.387 -13.104 12.849 1.00 89.88 104 ASN A N 1
ATOM 793 C CA . ASN A 1 104 ? -10.379 -12.340 13.597 1.00 89.88 104 ASN A CA 1
ATOM 794 C C . ASN A 1 104 ? -9.550 -11.349 12.757 1.00 89.88 104 ASN A C 1
ATOM 796 O O . ASN A 1 104 ? -8.459 -10.970 13.177 1.00 89.88 104 ASN A O 1
ATOM 800 N N . SER A 1 105 ? -10.024 -10.931 11.581 1.00 93.50 105 SER A N 1
ATOM 801 C CA . SER A 1 105 ? -9.453 -9.758 10.913 1.00 93.50 105 SER A CA 1
ATOM 802 C C . SER A 1 105 ? -9.698 -8.489 11.736 1.00 93.50 105 SER A C 1
ATOM 804 O O . SER A 1 105 ? -10.703 -8.359 12.439 1.00 93.50 105 SER A O 1
ATOM 806 N N . MET A 1 106 ? -8.772 -7.540 11.622 1.00 89.19 106 MET A N 1
ATOM 807 C CA . MET A 1 106 ? -8.900 -6.200 12.198 1.00 89.19 106 MET A CA 1
ATOM 808 C C . MET A 1 106 ? -9.839 -5.297 11.391 1.00 89.19 106 MET A C 1
ATOM 810 O O . MET A 1 106 ? -10.179 -4.201 11.836 1.00 89.19 106 MET A O 1
ATOM 814 N N . VAL A 1 107 ? -10.268 -5.757 10.215 1.00 93.62 107 VAL A N 1
ATOM 815 C CA . VAL A 1 107 ? -11.145 -5.032 9.301 1.00 93.62 107 VAL A CA 1
ATOM 816 C C . VAL A 1 107 ? -12.518 -5.705 9.273 1.00 93.62 107 VAL A C 1
ATOM 818 O O . VAL A 1 107 ? -12.631 -6.927 9.244 1.00 93.62 107 VAL A O 1
ATOM 821 N N . LYS A 1 108 ? -13.583 -4.904 9.308 1.00 93.12 108 LYS A N 1
ATOM 822 C CA . LYS A 1 108 ? -14.975 -5.371 9.335 1.00 93.12 108 LYS A CA 1
ATOM 823 C C . LYS A 1 108 ? -15.539 -5.624 7.939 1.00 93.12 108 LYS A C 1
ATOM 825 O O . LYS A 1 108 ? -16.302 -6.566 7.754 1.00 93.12 108 LYS A O 1
ATOM 830 N N . ASN A 1 109 ? -15.178 -4.771 6.986 1.00 93.88 109 ASN A N 1
ATOM 831 C CA . ASN A 1 109 ? -15.643 -4.807 5.602 1.00 93.88 109 ASN A CA 1
ATOM 832 C C . ASN A 1 109 ? -14.452 -4.942 4.649 1.00 93.88 109 ASN A C 1
ATOM 834 O O . ASN A 1 109 ? -13.327 -4.611 5.011 1.00 93.88 109 ASN A O 1
ATOM 838 N N . THR A 1 110 ? -14.694 -5.393 3.422 1.00 95.12 110 THR A N 1
ATOM 839 C CA . THR A 1 110 ? -13.659 -5.443 2.382 1.00 95.12 110 THR A CA 1
ATOM 840 C C . THR A 1 110 ? -13.028 -4.056 2.188 1.00 95.12 110 THR A C 1
ATOM 842 O O . THR A 1 110 ? -13.763 -3.104 1.903 1.00 95.12 110 THR A O 1
ATOM 845 N N . PRO A 1 111 ? -11.698 -3.907 2.338 1.00 95.19 111 PRO A N 1
ATOM 846 C CA . PRO A 1 111 ? -11.045 -2.617 2.173 1.00 95.19 111 PRO A CA 1
ATOM 847 C C . PRO A 1 111 ? -11.046 -2.190 0.702 1.00 95.19 111 PRO A C 1
ATOM 849 O O . PRO A 1 111 ? -10.943 -3.017 -0.206 1.00 95.19 111 PRO A O 1
ATOM 852 N N . GLY A 1 112 ? -11.129 -0.883 0.471 1.00 94.75 112 GLY A N 1
ATOM 853 C CA . GLY A 1 112 ? -10.900 -0.277 -0.837 1.00 94.75 112 GLY A CA 1
ATOM 854 C C . GLY A 1 112 ? -9.482 0.274 -0.931 1.00 94.75 112 GLY A C 1
ATOM 855 O O . GLY A 1 112 ? -8.930 0.733 0.068 1.00 94.75 112 GLY A O 1
ATOM 856 N N . TYR A 1 113 ? -8.879 0.270 -2.115 1.00 95.12 113 TYR A N 1
ATOM 857 C CA . TYR A 1 113 ? -7.583 0.914 -2.313 1.00 95.12 113 TYR A CA 1
ATOM 858 C C . TYR A 1 113 ? -7.425 1.540 -3.692 1.00 95.12 113 TYR A C 1
ATOM 860 O O . TYR A 1 113 ? -8.072 1.156 -4.664 1.00 95.12 113 TYR A O 1
ATOM 868 N N . ASN A 1 114 ? -6.521 2.510 -3.753 1.00 94.12 114 ASN A N 1
ATOM 869 C CA . ASN A 1 114 ? -5.990 3.100 -4.967 1.00 94.12 114 ASN A CA 1
ATOM 870 C C . ASN A 1 114 ? -4.474 2.891 -4.950 1.00 94.12 114 ASN A C 1
ATOM 872 O O . ASN A 1 114 ? -3.788 3.443 -4.090 1.00 94.12 114 ASN A O 1
ATOM 876 N N . PHE A 1 115 ? -3.981 2.043 -5.842 1.00 94.94 115 PHE A N 1
ATOM 877 C CA . PHE A 1 115 ? -2.585 1.643 -5.940 1.00 94.94 115 PHE A CA 1
ATOM 878 C C . PHE A 1 115 ? -2.029 2.098 -7.284 1.00 94.94 115 PHE A C 1
ATOM 880 O O . PHE A 1 115 ? -2.587 1.784 -8.329 1.00 94.94 115 PHE A O 1
ATOM 887 N N . ILE A 1 116 ? -0.941 2.853 -7.260 1.00 93.50 116 ILE A N 1
ATOM 888 C CA . ILE A 1 116 ? -0.306 3.428 -8.439 1.00 93.50 116 ILE A CA 1
ATOM 889 C C . ILE A 1 116 ? 1.113 2.891 -8.517 1.00 93.50 116 ILE A C 1
ATOM 891 O O . ILE A 1 116 ? 1.871 3.015 -7.556 1.00 93.50 116 ILE A O 1
ATOM 895 N N . VAL A 1 117 ? 1.476 2.354 -9.677 1.00 93.88 117 VAL A N 1
ATOM 896 C CA . VAL A 1 117 ? 2.855 2.051 -10.056 1.00 93.88 117 VAL A CA 1
ATOM 897 C C . VAL A 1 117 ? 3.318 3.129 -11.024 1.00 93.88 117 VAL A C 1
ATOM 899 O O . VAL A 1 117 ? 2.630 3.442 -11.995 1.00 93.88 117 VAL A O 1
ATOM 902 N N . TYR A 1 118 ? 4.479 3.713 -10.749 1.00 90.88 118 TYR A N 1
ATOM 903 C CA . TYR A 1 118 ? 5.056 4.771 -11.560 1.00 90.88 118 TYR A CA 1
ATOM 904 C C . TYR A 1 118 ? 6.518 4.475 -11.868 1.00 90.88 118 TYR A C 1
ATOM 906 O O . TYR A 1 118 ? 7.380 4.573 -10.998 1.00 90.88 118 TYR A O 1
ATOM 914 N N . ASN A 1 119 ? 6.787 4.163 -13.131 1.00 87.94 119 ASN A N 1
ATOM 915 C CA . ASN A 1 119 ? 8.125 3.937 -13.671 1.00 87.94 119 ASN A CA 1
ATOM 916 C C . ASN A 1 119 ? 8.650 5.139 -14.463 1.00 87.94 119 ASN A C 1
ATOM 918 O O . ASN A 1 119 ? 9.838 5.203 -14.759 1.00 87.94 119 ASN A O 1
ATOM 922 N N . GLY A 1 120 ? 7.789 6.099 -14.826 1.00 78.31 120 GLY A N 1
ATOM 923 C CA . GLY A 1 120 ? 8.164 7.354 -15.496 1.00 78.31 120 GLY A CA 1
ATOM 924 C C . GLY A 1 120 ? 8.627 7.226 -16.953 1.00 78.31 120 GLY A C 1
ATOM 925 O O . GLY A 1 120 ? 8.690 8.243 -17.651 1.00 78.31 120 GLY A O 1
ATOM 926 N N . PHE A 1 121 ? 8.886 6.005 -17.419 1.00 73.44 121 PHE A N 1
ATOM 927 C CA . PHE A 1 121 ? 9.349 5.678 -18.763 1.00 73.44 121 PHE A CA 1
ATOM 928 C C . PHE A 1 121 ? 8.583 4.495 -19.315 1.00 73.44 121 PHE A C 1
ATOM 930 O O . PHE A 1 121 ? 8.275 3.554 -18.591 1.00 73.44 121 PHE A O 1
ATOM 937 N N . ASP A 1 122 ? 8.346 4.561 -20.613 1.00 66.75 122 ASP A N 1
ATOM 938 C CA . ASP A 1 122 ? 7.733 3.512 -21.406 1.00 66.75 122 ASP A CA 1
ATOM 939 C C . ASP A 1 122 ? 8.792 2.884 -22.332 1.00 66.75 122 ASP A C 1
ATOM 941 O O . ASP A 1 122 ? 8.640 2.789 -23.546 1.00 66.75 122 ASP A O 1
ATOM 945 N N . TYR A 1 123 ? 9.977 2.594 -21.790 1.00 62.47 123 TYR A N 1
ATOM 946 C CA . TYR A 1 123 ? 11.075 2.096 -22.625 1.00 62.47 123 TYR A CA 1
ATOM 947 C C . TYR A 1 123 ? 10.854 0.640 -23.058 1.00 62.47 123 TYR A C 1
ATOM 949 O O . TYR A 1 123 ? 11.424 0.199 -24.052 1.00 62.47 123 TYR A O 1
ATOM 957 N N . TYR A 1 124 ? 10.027 -0.104 -22.319 1.00 57.44 124 TYR A N 1
ATOM 958 C CA . TYR A 1 124 ? 9.830 -1.532 -22.529 1.00 57.44 124 TYR A CA 1
ATOM 959 C C . TYR A 1 124 ? 8.364 -1.952 -22.782 1.00 57.44 124 TYR A C 1
ATOM 961 O O . TYR A 1 124 ? 8.119 -3.165 -22.813 1.00 57.44 124 TYR A O 1
ATOM 969 N N . GLU A 1 125 ? 7.393 -1.035 -22.976 1.00 55.09 125 GLU A N 1
ATOM 970 C CA . GLU A 1 125 ? 6.065 -1.439 -23.496 1.00 55.09 125 GLU A CA 1
ATOM 971 C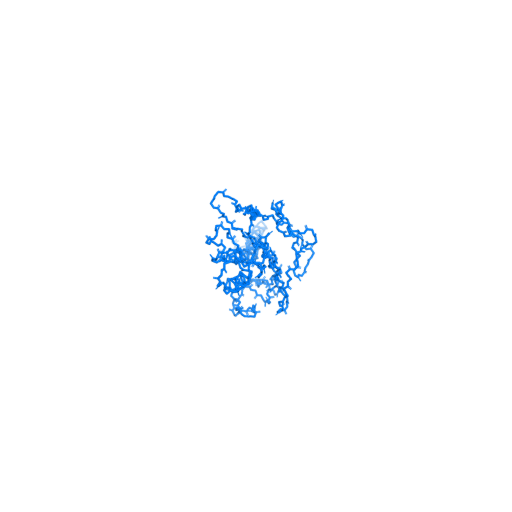 C . GLU A 1 125 ? 6.047 -1.552 -25.025 1.00 55.09 125 GLU A C 1
ATOM 973 O O . GLU A 1 125 ? 5.194 -2.261 -25.560 1.00 55.09 125 GLU A O 1
ATOM 978 N N . ASP A 1 126 ? 6.986 -0.922 -25.743 1.00 52.03 126 ASP A N 1
ATOM 979 C CA . ASP A 1 126 ? 7.021 -1.033 -27.199 1.00 52.03 126 ASP A CA 1
ATOM 980 C C . ASP A 1 126 ? 7.657 -2.362 -27.639 1.00 52.03 126 ASP A C 1
ATOM 982 O O . ASP A 1 126 ? 8.877 -2.543 -27.701 1.00 52.03 126 ASP A O 1
ATOM 986 N N . GLU A 1 127 ? 6.775 -3.293 -27.993 1.00 51.03 127 GLU A N 1
ATOM 987 C CA . GLU A 1 127 ? 7.046 -4.545 -28.696 1.00 51.03 127 GLU A CA 1
ATOM 988 C C . GLU A 1 127 ? 7.933 -4.375 -29.952 1.00 51.03 127 GLU A C 1
ATOM 990 O O . GLU A 1 127 ? 8.493 -5.354 -30.451 1.00 51.03 127 GLU A O 1
ATOM 995 N N . THR A 1 128 ? 8.113 -3.153 -30.471 1.00 46.72 128 THR A N 1
ATOM 996 C CA . THR A 1 128 ? 8.880 -2.901 -31.697 1.00 46.72 128 THR A CA 1
ATOM 997 C C . THR A 1 128 ? 10.375 -2.609 -31.527 1.00 46.72 128 THR A C 1
ATOM 999 O O . THR A 1 128 ? 11.061 -2.512 -32.551 1.00 46.72 128 THR A O 1
ATOM 1002 N N . TYR A 1 129 ? 10.955 -2.581 -30.313 1.00 44.16 129 TYR A N 1
ATOM 1003 C CA . TYR A 1 129 ? 12.427 -2.527 -30.176 1.00 44.16 129 TYR A CA 1
ATOM 1004 C C . TYR A 1 129 ? 13.086 -3.900 -30.421 1.00 44.16 129 TYR A C 1
ATOM 1006 O O . TYR A 1 129 ? 13.623 -4.574 -29.538 1.00 44.16 129 TYR A O 1
ATOM 1014 N N . ILE A 1 130 ? 13.054 -4.306 -31.692 1.00 45.56 130 ILE A N 1
ATOM 1015 C CA . ILE A 1 130 ? 13.765 -5.444 -32.276 1.00 45.56 130 ILE A CA 1
ATOM 1016 C C . ILE A 1 130 ? 15.232 -5.037 -32.456 1.00 45.56 130 ILE A C 1
ATOM 1018 O O . ILE A 1 130 ? 15.659 -4.597 -33.519 1.00 45.56 130 ILE A O 1
ATOM 1022 N N . GLY A 1 131 ? 16.021 -5.168 -31.394 1.00 43.00 131 GLY A N 1
ATOM 1023 C CA . GLY A 1 131 ? 17.468 -4.936 -31.442 1.00 43.00 131 GLY A CA 1
ATOM 1024 C C . GLY A 1 131 ? 18.312 -6.179 -31.746 1.00 43.00 131 GLY A C 1
ATOM 1025 O O . GLY A 1 131 ? 19.536 -6.081 -31.743 1.00 43.00 131 GLY A O 1
ATOM 1026 N N . GLY A 1 132 ? 17.712 -7.355 -31.967 1.00 43.88 132 GLY A N 1
ATOM 1027 C CA . GLY A 1 132 ? 18.474 -8.598 -32.121 1.00 43.88 132 GLY A CA 1
ATOM 1028 C C . GLY A 1 132 ? 17.765 -9.675 -32.951 1.00 43.88 132 GLY A C 1
ATOM 1029 O O . GLY A 1 132 ? 16.572 -9.914 -32.750 1.00 43.88 132 GLY A O 1
ATOM 1030 N N . PRO A 1 133 ? 18.475 -10.355 -33.873 1.00 38.12 133 PRO A N 1
ATOM 1031 C CA . PRO A 1 133 ? 17.904 -11.421 -34.687 1.00 38.12 133 PRO A CA 1
ATOM 1032 C C . PRO A 1 133 ? 17.626 -12.654 -33.811 1.00 38.12 133 PRO A C 1
ATOM 1034 O O . PRO A 1 133 ? 18.552 -13.359 -33.419 1.00 38.12 133 PRO A O 1
ATOM 1037 N N . GLY A 1 134 ? 16.346 -12.902 -33.503 1.00 49.47 134 GLY A N 1
ATOM 1038 C CA . GLY A 1 134 ? 15.874 -14.094 -32.779 1.00 49.47 134 GLY A CA 1
ATOM 1039 C C . GLY A 1 134 ? 15.091 -13.850 -31.480 1.00 49.47 134 GLY A C 1
ATOM 1040 O O . GLY A 1 134 ? 14.803 -14.819 -30.787 1.00 49.47 134 GLY A O 1
ATOM 1041 N N . GLY A 1 135 ? 14.760 -12.604 -31.122 1.00 45.41 135 GLY A N 1
ATOM 1042 C CA . GLY A 1 135 ? 14.065 -12.297 -29.864 1.00 45.41 135 GLY A CA 1
ATOM 1043 C C . GLY A 1 135 ? 12.567 -12.615 -29.892 1.00 45.41 135 GLY A C 1
ATOM 1044 O O . GLY A 1 135 ? 11.819 -11.972 -30.625 1.00 45.41 135 GLY A O 1
ATOM 1045 N N . GLU A 1 136 ? 12.127 -13.574 -29.073 1.00 45.66 136 GLU A N 1
ATOM 1046 C CA . GLU A 1 136 ? 10.721 -13.710 -28.676 1.00 45.66 136 GLU A CA 1
ATOM 1047 C C . GLU A 1 136 ? 10.268 -12.424 -27.966 1.00 45.66 136 GLU A C 1
ATOM 1049 O O . GLU A 1 136 ? 10.917 -11.949 -27.030 1.00 45.66 136 GLU A O 1
ATOM 1054 N N . LEU A 1 137 ? 9.165 -11.845 -28.445 1.00 46.50 137 LEU A N 1
ATOM 1055 C CA . LEU A 1 137 ? 8.529 -10.677 -27.849 1.00 46.50 137 LEU A CA 1
ATOM 1056 C C . LEU A 1 137 ? 7.907 -11.066 -26.505 1.00 46.50 137 LEU A C 1
ATOM 1058 O O . LEU A 1 137 ? 6.835 -11.664 -26.461 1.00 46.50 137 LEU A O 1
ATOM 1062 N N . ALA A 1 138 ? 8.570 -10.714 -25.410 1.00 50.53 138 ALA A N 1
ATOM 1063 C CA . ALA A 1 138 ? 7.931 -10.642 -24.108 1.00 50.53 138 ALA A CA 1
ATOM 1064 C C . ALA A 1 138 ? 7.665 -9.164 -23.814 1.00 50.53 138 ALA A C 1
ATOM 1066 O O . ALA A 1 138 ? 8.602 -8.414 -23.533 1.00 50.53 138 ALA A O 1
ATOM 1067 N N . SER A 1 139 ? 6.401 -8.740 -23.906 1.00 56.44 139 SER A N 1
ATOM 1068 C CA . SER A 1 139 ? 5.951 -7.489 -23.298 1.00 56.44 139 SER A CA 1
ATOM 1069 C C . SER A 1 139 ? 6.361 -7.536 -21.826 1.00 56.44 139 SER A C 1
ATOM 1071 O O . SER A 1 139 ? 5.884 -8.390 -21.079 1.00 56.44 139 SER A O 1
ATOM 1073 N N . THR A 1 140 ? 7.280 -6.677 -21.407 1.00 62.12 140 THR A N 1
ATOM 1074 C CA . THR A 1 140 ? 7.930 -6.787 -20.086 1.00 62.12 140 THR A CA 1
ATOM 1075 C C . THR A 1 140 ? 7.022 -6.417 -18.907 1.00 62.12 140 THR A C 1
ATOM 1077 O O . THR A 1 140 ? 7.473 -6.401 -17.770 1.00 62.12 140 THR A O 1
ATOM 1080 N N . GLY A 1 141 ? 5.752 -6.058 -19.141 1.00 74.62 141 GLY A N 1
ATOM 1081 C CA . GLY A 1 141 ? 4.789 -5.699 -18.087 1.00 74.62 141 GLY A CA 1
ATOM 1082 C C . GLY A 1 141 ? 5.144 -4.437 -17.278 1.00 74.62 141 GLY A C 1
ATOM 1083 O O . GLY A 1 141 ? 4.344 -3.978 -16.455 1.00 74.62 141 GLY A O 1
ATOM 1084 N N . ALA A 1 142 ? 6.318 -3.845 -17.511 1.00 82.12 142 ALA A N 1
ATOM 1085 C CA . ALA A 1 142 ? 6.854 -2.677 -16.828 1.00 82.12 142 ALA A CA 1
ATOM 1086 C C . ALA A 1 142 ? 6.359 -1.385 -17.487 1.00 82.12 142 ALA A C 1
ATOM 1088 O O . ALA A 1 142 ? 7.112 -0.664 -18.139 1.00 82.12 142 ALA A O 1
ATOM 1089 N N . LYS A 1 143 ? 5.065 -1.107 -17.309 1.00 85.88 143 LYS A N 1
ATOM 1090 C CA . LYS A 1 143 ? 4.436 0.093 -17.856 1.00 85.88 143 LYS A CA 1
ATOM 1091 C C . LYS A 1 143 ? 4.926 1.374 -17.190 1.00 85.88 143 LYS A C 1
ATOM 1093 O O . LYS A 1 143 ? 5.257 1.367 -16.002 1.00 85.88 143 LYS A O 1
ATOM 1098 N N . ALA A 1 144 ? 4.913 2.492 -17.910 1.00 84.94 144 ALA A N 1
ATOM 1099 C CA . ALA A 1 144 ? 5.326 3.797 -17.390 1.00 84.94 144 ALA A CA 1
ATOM 1100 C C . ALA A 1 144 ? 4.470 4.258 -16.205 1.00 84.94 144 ALA A C 1
ATOM 1102 O O . ALA A 1 144 ? 4.967 4.882 -15.257 1.00 84.94 144 ALA A O 1
ATOM 1103 N N . TYR A 1 145 ? 3.177 3.957 -16.280 1.00 88.88 145 TYR A N 1
ATOM 1104 C CA . TYR A 1 145 ? 2.178 4.273 -15.278 1.00 88.88 145 TYR A CA 1
ATOM 1105 C C . TYR A 1 145 ? 1.054 3.242 -15.339 1.00 88.88 145 TYR A C 1
ATOM 1107 O O . TYR A 1 145 ? 0.499 2.990 -16.405 1.00 88.88 145 TYR A O 1
ATOM 1115 N N . THR A 1 146 ? 0.676 2.708 -14.183 1.00 92.12 146 THR A N 1
ATOM 1116 C CA . THR A 1 146 ? -0.563 1.943 -14.043 1.00 92.12 146 THR A CA 1
ATOM 1117 C C . THR A 1 146 ? -1.204 2.259 -12.706 1.00 92.12 146 THR A C 1
ATOM 1119 O O . THR A 1 146 ? -0.553 2.218 -11.661 1.00 92.12 146 THR A O 1
ATOM 1122 N N . GLN A 1 147 ? -2.502 2.530 -12.734 1.00 92.88 147 GLN A N 1
ATOM 1123 C CA . GLN A 1 147 ? -3.341 2.710 -11.566 1.00 92.88 147 GLN A CA 1
ATOM 1124 C C . GLN A 1 147 ? -4.333 1.555 -11.437 1.00 92.88 147 GLN A C 1
ATOM 1126 O O . GLN A 1 147 ? -5.049 1.204 -12.372 1.00 92.88 147 GLN A O 1
ATOM 1131 N N . TYR A 1 148 ? -4.409 1.004 -10.235 1.00 94.62 148 TYR A N 1
ATOM 1132 C CA . TYR A 1 148 ? -5.344 -0.027 -9.827 1.00 94.62 148 TYR A CA 1
ATOM 1133 C C . TYR A 1 148 ? -6.270 0.542 -8.758 1.00 94.62 148 TYR A C 1
ATOM 1135 O O . TYR A 1 148 ? -5.831 0.951 -7.682 1.00 94.62 148 TYR A O 1
ATOM 1143 N N . ILE A 1 149 ? -7.566 0.559 -9.046 1.00 93.44 149 ILE A N 1
ATOM 1144 C CA . ILE A 1 149 ? -8.604 1.009 -8.122 1.00 93.44 149 ILE A CA 1
ATOM 1145 C C . ILE A 1 149 ? -9.438 -0.204 -7.752 1.00 93.44 149 ILE A C 1
ATOM 1147 O O . ILE A 1 149 ? -10.129 -0.774 -8.594 1.00 93.44 149 ILE A O 1
ATOM 1151 N N . PHE A 1 150 ? -9.387 -0.590 -6.485 1.00 94.25 150 PHE A N 1
ATOM 1152 C CA . PHE A 1 150 ? -10.218 -1.648 -5.941 1.00 94.25 150 PHE A CA 1
ATOM 1153 C C . PHE A 1 150 ? -11.263 -1.044 -5.012 1.00 94.25 150 PHE A C 1
ATOM 1155 O O . PHE A 1 150 ? -10.928 -0.403 -4.015 1.00 94.25 150 PHE A O 1
ATOM 1162 N N . SER A 1 151 ? -12.538 -1.224 -5.343 1.00 91.81 151 SER A N 1
ATOM 1163 C CA . SER A 1 151 ? -13.650 -0.705 -4.548 1.00 91.81 151 SER A CA 1
ATOM 1164 C C . SER A 1 151 ? -14.855 -1.628 -4.662 1.00 91.81 151 SER A C 1
ATOM 1166 O O . SER A 1 151 ? -15.227 -2.045 -5.759 1.00 91.81 151 SER A O 1
ATOM 1168 N N . GLY A 1 152 ? -15.455 -1.981 -3.523 1.00 86.12 152 GLY A N 1
ATOM 1169 C CA . GLY A 1 152 ? -16.652 -2.826 -3.484 1.00 86.12 152 GLY A CA 1
ATOM 1170 C C . GLY A 1 152 ? -16.474 -4.208 -4.128 1.00 86.12 152 GLY A C 1
ATOM 1171 O O . GLY A 1 152 ? -17.421 -4.724 -4.712 1.00 86.12 152 GLY A O 1
ATOM 1172 N N . GLY A 1 153 ? -15.268 -4.785 -4.073 1.00 88.25 153 GLY A N 1
ATOM 1173 C CA . GLY A 1 153 ? -14.962 -6.090 -4.674 1.00 88.25 153 GLY A CA 1
ATOM 1174 C C . GLY A 1 153 ? -14.643 -6.055 -6.173 1.00 88.25 153 GLY A C 1
ATOM 1175 O O . GLY A 1 153 ? -14.283 -7.085 -6.740 1.00 88.25 153 GLY A O 1
ATOM 1176 N N . ALA A 1 154 ? -14.740 -4.893 -6.822 1.00 92.62 154 ALA A N 1
ATOM 1177 C CA . ALA A 1 154 ? -14.386 -4.719 -8.225 1.00 92.62 154 ALA A CA 1
ATOM 1178 C C . ALA A 1 154 ? -12.998 -4.085 -8.363 1.00 92.62 154 ALA A C 1
ATOM 1180 O O . ALA A 1 154 ? -12.680 -3.114 -7.674 1.00 92.62 154 ALA A O 1
ATOM 1181 N N . LEU A 1 155 ? -12.193 -4.622 -9.282 1.00 94.44 155 LEU A N 1
ATOM 1182 C CA . LEU A 1 155 ? -10.911 -4.055 -9.689 1.00 94.44 155 LEU A CA 1
ATOM 1183 C C . LEU A 1 155 ? -11.085 -3.298 -11.009 1.00 94.44 155 LEU A C 1
ATOM 1185 O O . LEU A 1 155 ? -11.560 -3.860 -11.993 1.00 94.44 155 LEU A O 1
ATOM 1189 N N . SER A 1 156 ? -10.660 -2.041 -11.029 1.00 94.81 156 SER A N 1
ATOM 1190 C CA . SER A 1 156 ? -10.502 -1.223 -12.227 1.00 94.81 156 SER A CA 1
ATOM 1191 C C . SER A 1 156 ? -9.021 -0.946 -12.446 1.00 94.81 156 SER A C 1
ATOM 1193 O O . SER A 1 156 ? -8.302 -0.651 -11.491 1.00 94.81 156 SER A O 1
ATOM 1195 N N . ARG A 1 157 ? -8.577 -1.012 -13.700 1.00 94.06 157 ARG A N 1
ATOM 1196 C CA . ARG A 1 157 ? -7.212 -0.684 -14.120 1.00 94.06 157 ARG A CA 1
ATOM 1197 C C . ARG A 1 157 ? -7.257 0.501 -15.074 1.00 94.06 157 ARG A C 1
ATOM 1199 O O . ARG A 1 157 ? -8.093 0.518 -15.974 1.00 94.06 157 ARG A O 1
ATOM 1206 N N . ASP A 1 158 ? -6.356 1.450 -14.877 1.00 90.69 158 ASP A N 1
ATOM 1207 C CA . ASP A 1 158 ? -6.127 2.571 -15.777 1.00 90.69 158 ASP A CA 1
ATOM 1208 C C . ASP A 1 158 ? -4.628 2.693 -16.059 1.00 90.69 158 ASP A C 1
ATOM 1210 O O . ASP A 1 158 ? -3.827 2.931 -15.156 1.00 90.69 158 ASP A O 1
ATOM 1214 N N . ASP A 1 159 ? -4.247 2.490 -17.315 1.00 87.56 159 ASP A N 1
ATOM 1215 C CA . ASP A 1 159 ? -2.872 2.678 -17.783 1.00 87.56 159 ASP A CA 1
ATOM 1216 C C . ASP A 1 159 ? -2.678 4.077 -18.395 1.00 87.56 159 ASP A C 1
ATOM 1218 O O . ASP A 1 159 ? -1.580 4.426 -18.823 1.00 87.56 159 ASP A O 1
ATOM 1222 N N . SER A 1 160 ? -3.735 4.897 -18.460 1.00 81.50 160 SER A N 1
ATOM 1223 C CA . SER A 1 160 ? -3.642 6.252 -18.981 1.00 81.50 160 SER A CA 1
ATOM 1224 C C . SER A 1 160 ? -3.064 7.182 -17.907 1.00 81.50 160 SER A C 1
ATOM 1226 O O . SER A 1 160 ? -3.603 7.307 -16.807 1.00 81.50 160 SER A O 1
ATOM 1228 N N . PRO A 1 161 ? -1.920 7.821 -18.173 1.00 71.75 161 PRO A N 1
ATOM 1229 C CA . PRO A 1 161 ? -1.309 8.699 -17.199 1.00 71.75 161 PRO A CA 1
ATOM 1230 C C . PRO A 1 161 ? -2.062 10.033 -17.141 1.00 71.75 161 PRO A C 1
ATOM 1232 O O . PRO A 1 161 ? -2.580 10.515 -18.149 1.00 71.75 161 PRO A O 1
ATOM 1235 N N . ASP A 1 162 ? -2.070 10.654 -15.957 1.00 68.06 162 ASP A N 1
ATOM 1236 C CA . ASP A 1 162 ? -2.705 11.958 -15.721 1.00 68.06 162 ASP A CA 1
ATOM 1237 C C . ASP A 1 162 ? -2.353 12.995 -16.815 1.00 68.06 162 ASP A C 1
ATOM 1239 O O . ASP A 1 162 ? -1.193 13.055 -17.253 1.00 68.06 162 ASP A O 1
ATOM 1243 N N . PRO A 1 163 ? -3.306 13.860 -17.225 1.00 62.66 163 PRO A N 1
ATOM 1244 C CA . PRO A 1 163 ? -3.091 14.857 -18.269 1.00 62.66 163 PRO A CA 1
ATOM 1245 C C . PRO A 1 163 ? -1.910 15.771 -17.914 1.00 62.66 163 PRO A C 1
ATOM 1247 O O . PRO A 1 163 ? -1.943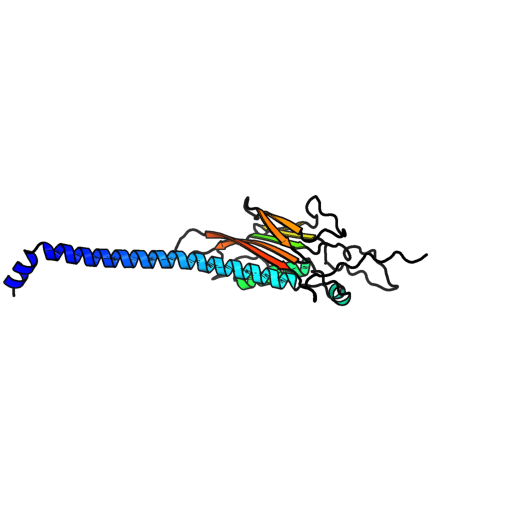 16.508 -16.929 1.00 62.66 163 PRO A O 1
ATOM 1250 N N . GLY A 1 164 ? -0.855 15.709 -18.729 1.00 63.41 164 GLY A N 1
ATOM 1251 C CA . GLY A 1 164 ? 0.416 16.407 -18.501 1.00 63.41 164 GLY A CA 1
ATOM 1252 C C . GLY A 1 164 ? 1.616 15.479 -18.304 1.00 63.41 164 GLY A C 1
ATOM 1253 O O . GLY A 1 164 ? 2.748 15.955 -18.338 1.00 63.41 164 GLY A O 1
ATOM 1254 N N . PHE A 1 165 ? 1.403 14.169 -18.155 1.00 65.19 165 PHE A N 1
ATOM 1255 C CA . PHE A 1 165 ? 2.486 13.206 -18.320 1.00 65.19 165 PHE A CA 1
ATOM 1256 C C . PHE A 1 165 ? 2.852 13.058 -19.787 1.00 65.19 165 PHE A C 1
ATOM 1258 O O . PHE A 1 165 ? 2.001 12.772 -20.627 1.00 65.19 165 PHE A O 1
ATOM 1265 N N . ILE A 1 166 ? 4.138 13.192 -20.072 1.00 64.88 166 ILE A N 1
ATOM 1266 C CA . ILE A 1 166 ? 4.694 12.849 -21.371 1.00 64.88 166 ILE A CA 1
ATOM 1267 C C . ILE A 1 166 ? 5.707 11.741 -21.097 1.00 64.88 166 ILE A C 1
ATOM 1269 O O . ILE A 1 166 ? 6.762 12.046 -20.537 1.00 64.88 166 ILE A O 1
ATOM 1273 N N . PRO A 1 167 ? 5.400 10.471 -21.414 1.00 61.88 167 PRO A N 1
ATOM 1274 C CA . PRO A 1 167 ? 6.344 9.378 -21.223 1.00 61.88 167 PRO A CA 1
ATOM 1275 C C . PRO A 1 167 ? 7.687 9.721 -21.878 1.00 61.88 167 PRO A C 1
ATOM 1277 O O . PRO A 1 167 ? 7.725 10.370 -22.923 1.00 61.88 167 PRO A O 1
ATOM 1280 N N . ASN A 1 168 ? 8.793 9.284 -21.275 1.00 62.47 168 ASN A N 1
ATOM 1281 C CA . ASN A 1 168 ? 10.132 9.380 -21.869 1.00 62.47 168 ASN A CA 1
ATOM 1282 C C . ASN A 1 168 ? 10.762 10.783 -21.973 1.00 62.47 168 ASN A C 1
ATOM 1284 O O . ASN A 1 168 ? 11.811 10.925 -22.602 1.00 62.47 168 ASN A O 1
ATOM 1288 N N . LEU A 1 169 ? 10.211 11.812 -21.314 1.00 62.28 169 LEU A N 1
ATOM 1289 C CA . LEU A 1 169 ? 10.886 13.112 -21.210 1.00 62.28 169 LEU A CA 1
ATOM 1290 C C . LEU A 1 169 ? 11.830 13.199 -19.992 1.00 62.28 169 LEU A C 1
ATOM 1292 O O . LEU A 1 169 ? 11.403 12.958 -18.855 1.00 62.28 169 LEU A O 1
ATOM 1296 N N . PRO A 1 170 ? 13.097 13.626 -20.182 1.00 56.19 170 PRO A N 1
ATOM 1297 C CA . PRO A 1 170 ? 13.959 14.014 -19.071 1.00 56.19 170 PRO A CA 1
ATOM 1298 C C . PRO A 1 170 ? 13.349 15.239 -18.371 1.00 56.19 170 PRO A C 1
ATOM 1300 O O . PRO A 1 170 ? 13.175 16.291 -18.983 1.00 56.19 170 PRO A O 1
ATOM 1303 N N . GLY A 1 171 ? 12.985 15.087 -17.094 1.00 56.53 171 GLY A N 1
ATOM 1304 C CA . GLY A 1 171 ? 12.257 16.101 -16.312 1.00 56.53 171 GLY A CA 1
ATOM 1305 C C . GLY A 1 171 ? 10.951 15.610 -15.677 1.00 56.53 171 GLY A C 1
ATOM 1306 O O . GLY A 1 171 ? 10.358 16.332 -14.884 1.00 56.53 171 GLY A O 1
ATOM 1307 N N . ASN A 1 172 ? 10.531 14.371 -15.954 1.00 62.62 172 ASN A N 1
ATOM 1308 C CA . ASN A 1 172 ? 9.376 13.727 -15.306 1.00 62.62 172 ASN A CA 1
ATOM 1309 C C . ASN A 1 172 ? 9.589 13.341 -13.830 1.00 62.62 172 ASN A C 1
ATOM 1311 O O . ASN A 1 172 ? 8.688 12.779 -13.203 1.00 62.62 172 ASN A O 1
ATOM 1315 N N . TRP A 1 173 ? 10.774 13.619 -13.289 1.00 65.38 173 TRP A N 1
ATOM 1316 C CA . TRP A 1 173 ? 11.165 13.320 -11.919 1.00 65.38 173 TRP A CA 1
ATOM 1317 C C . TRP A 1 173 ? 11.668 14.594 -11.237 1.00 65.38 173 TRP A C 1
ATOM 1319 O O . TRP A 1 173 ? 12.441 15.332 -11.854 1.00 65.38 173 TRP A O 1
ATOM 1329 N N . PRO A 1 174 ? 11.300 14.845 -9.971 1.00 66.31 174 PRO A N 1
ATOM 1330 C CA . PRO A 1 174 ? 10.321 14.110 -9.172 1.00 66.31 174 PRO A CA 1
ATOM 1331 C C . PRO A 1 174 ? 8.872 14.387 -9.616 1.00 66.31 174 PRO A C 1
ATOM 1333 O O . PRO A 1 174 ? 8.568 15.474 -10.112 1.00 66.31 174 PRO A O 1
ATOM 1336 N N . ARG A 1 175 ? 7.954 13.426 -9.428 1.00 71.69 175 ARG A N 1
ATOM 1337 C CA . ARG A 1 175 ? 6.536 13.601 -9.805 1.00 71.69 175 ARG A CA 1
ATOM 1338 C C . ARG A 1 175 ? 5.621 13.678 -8.597 1.00 71.69 175 ARG A C 1
ATOM 1340 O O . ARG A 1 175 ? 5.712 12.857 -7.691 1.00 71.69 175 ARG A O 1
ATOM 1347 N N . THR A 1 176 ? 4.718 14.655 -8.636 1.00 69.31 176 THR A N 1
ATOM 1348 C CA . THR A 1 176 ? 3.600 14.786 -7.704 1.00 69.31 176 THR A CA 1
ATOM 1349 C C . THR A 1 176 ? 2.370 14.066 -8.242 1.00 69.31 176 THR A C 1
ATOM 1351 O O . THR A 1 176 ? 1.907 14.385 -9.336 1.00 69.31 176 THR A O 1
ATOM 1354 N N . PHE A 1 177 ? 1.809 13.164 -7.444 1.00 70.31 177 PHE A N 1
ATOM 1355 C CA . PHE A 1 177 ? 0.510 12.538 -7.707 1.00 70.31 177 PHE A CA 1
ATOM 1356 C C . PHE A 1 177 ? -0.570 13.178 -6.850 1.00 70.31 177 PHE A C 1
ATOM 1358 O O . PHE A 1 177 ? -0.277 13.601 -5.736 1.00 70.31 177 PHE A O 1
ATOM 1365 N N . ASN A 1 178 ? -1.796 13.227 -7.371 1.00 70.94 178 ASN A N 1
ATOM 1366 C CA . ASN A 1 178 ? -3.000 13.561 -6.620 1.00 70.94 178 ASN A CA 1
ATOM 1367 C C . ASN A 1 178 ? -3.840 12.290 -6.511 1.00 70.94 178 ASN A C 1
ATOM 1369 O O . ASN A 1 178 ? -4.541 11.924 -7.451 1.00 70.94 178 ASN A O 1
ATOM 1373 N N . ILE A 1 179 ? -3.752 11.594 -5.380 1.00 70.06 179 ILE A N 1
ATOM 1374 C CA . ILE A 1 179 ? -4.469 10.325 -5.216 1.00 70.06 179 ILE A CA 1
ATOM 1375 C C . ILE A 1 179 ? -5.776 10.582 -4.487 1.00 70.06 179 ILE A C 1
ATOM 1377 O O . ILE A 1 179 ? -5.765 11.002 -3.329 1.00 70.06 179 ILE A O 1
ATOM 1381 N N . ASN A 1 180 ? -6.886 10.314 -5.173 1.00 69.88 180 ASN A N 1
ATOM 1382 C CA . ASN A 1 180 ? -8.210 10.340 -4.572 1.00 69.88 180 ASN A CA 1
ATOM 1383 C C . ASN A 1 180 ? -8.444 9.042 -3.797 1.00 69.88 180 ASN A C 1
ATOM 1385 O O . ASN A 1 180 ? -8.155 7.944 -4.286 1.00 69.88 180 ASN A O 1
ATOM 1389 N N . ASN A 1 181 ? -9.007 9.173 -2.599 1.00 66.56 181 ASN A N 1
ATOM 1390 C CA . ASN A 1 181 ? -9.519 8.027 -1.862 1.00 66.56 181 ASN A CA 1
ATOM 1391 C C . ASN A 1 181 ? -10.703 7.423 -2.640 1.00 66.56 181 ASN A C 1
ATOM 1393 O O . ASN A 1 181 ? -11.586 8.161 -3.080 1.00 66.56 181 ASN A O 1
ATOM 1397 N N . ALA A 1 182 ? -10.758 6.092 -2.748 1.00 57.78 182 ALA A N 1
ATOM 1398 C CA . ALA A 1 182 ? -11.853 5.350 -3.380 1.00 57.78 182 ALA A CA 1
ATOM 1399 C C . ALA A 1 182 ? -13.251 5.679 -2.795 1.00 57.78 182 ALA A C 1
ATOM 1401 O O . ALA A 1 182 ? -14.259 5.326 -3.403 1.00 57.78 182 ALA A O 1
ATOM 1402 N N . GLY A 1 183 ? -13.320 6.387 -1.656 1.00 54.53 183 GLY A N 1
ATOM 1403 C CA . GLY A 1 183 ? -14.553 6.887 -1.041 1.00 54.53 183 GLY A CA 1
ATOM 1404 C C . GLY A 1 183 ? -14.565 8.363 -0.601 1.00 54.53 183 GLY A C 1
ATOM 1405 O O . GLY A 1 183 ? -15.422 8.716 0.206 1.00 54.53 183 GLY A O 1
ATOM 1406 N N . GLY A 1 184 ? -13.657 9.249 -1.053 1.00 55.75 184 GLY A N 1
ATOM 1407 C CA . GLY A 1 184 ? -13.674 10.640 -0.557 1.00 55.75 184 GLY A CA 1
ATOM 1408 C C . GLY A 1 184 ? -12.786 11.688 -1.245 1.00 55.75 184 GLY A C 1
ATOM 1409 O O . GLY A 1 184 ? -11.994 11.390 -2.129 1.00 55.75 184 GLY A O 1
ATOM 1410 N N . SER A 1 185 ? -12.918 12.939 -0.775 1.00 55.00 185 SER A N 1
ATOM 1411 C CA . SER A 1 185 ? -12.317 14.183 -1.310 1.00 55.00 185 SER A CA 1
ATOM 1412 C C . SER A 1 185 ? -10.928 14.524 -0.730 1.00 55.00 185 SER A C 1
ATOM 1414 O O . SER A 1 185 ? -10.569 15.699 -0.625 1.00 55.00 185 SER A O 1
ATOM 1416 N N . MET A 1 186 ? -10.158 13.534 -0.273 1.00 61.56 186 MET A N 1
ATOM 1417 C CA . MET A 1 186 ? -8.781 13.775 0.175 1.00 61.56 186 MET A CA 1
ATOM 1418 C C . MET A 1 186 ? -7.829 13.568 -0.994 1.00 61.56 186 MET A C 1
ATOM 1420 O O . MET A 1 186 ? -7.865 12.519 -1.629 1.00 61.56 186 MET A O 1
ATOM 1424 N N . VAL A 1 187 ? -6.989 14.572 -1.243 1.00 69.19 187 VAL A N 1
ATOM 1425 C CA . VAL A 1 187 ? -5.944 14.541 -2.264 1.00 69.19 187 VAL A CA 1
ATOM 1426 C C . VAL A 1 187 ? -4.601 14.441 -1.556 1.00 69.19 187 VAL A C 1
ATOM 1428 O O . VAL A 1 187 ? -4.186 15.375 -0.868 1.00 69.19 187 VAL A O 1
ATOM 1431 N N . PHE A 1 188 ? -3.923 13.308 -1.715 1.00 72.00 188 PHE A N 1
ATOM 1432 C CA . PHE A 1 188 ? -2.553 13.145 -1.232 1.00 72.00 188 PHE A CA 1
ATOM 1433 C C . PHE A 1 188 ? -1.585 13.639 -2.295 1.00 72.00 188 PHE A C 1
ATOM 1435 O O . PHE A 1 188 ? -1.655 13.164 -3.423 1.00 72.00 188 PHE A O 1
ATOM 1442 N N . ARG A 1 189 ? -0.691 14.560 -1.917 1.00 77.75 189 ARG A N 1
ATOM 1443 C CA . ARG A 1 189 ? 0.451 14.997 -2.725 1.00 77.75 189 ARG A CA 1
ATOM 1444 C C . ARG A 1 189 ? 1.660 14.151 -2.337 1.00 77.75 189 ARG A C 1
ATOM 1446 O O . ARG A 1 189 ? 2.212 14.343 -1.257 1.00 77.75 189 ARG A O 1
ATOM 1453 N N . VAL A 1 190 ? 2.048 13.225 -3.210 1.00 80.19 190 VAL A N 1
ATOM 1454 C CA . VAL A 1 190 ? 3.210 12.345 -3.001 1.00 80.19 190 VAL A CA 1
ATOM 1455 C C . VAL A 1 190 ? 4.251 12.627 -4.065 1.00 80.19 190 VAL A C 1
ATOM 1457 O O . VAL A 1 190 ? 3.918 12.642 -5.246 1.00 80.19 190 VAL A O 1
ATOM 1460 N N . GLU A 1 191 ? 5.487 12.855 -3.629 1.00 82.81 191 GLU A N 1
ATOM 1461 C CA . GLU A 1 191 ? 6.635 13.108 -4.490 1.00 82.81 191 GLU A CA 1
ATOM 1462 C C . GLU A 1 191 ? 7.476 11.834 -4.615 1.00 82.81 191 GLU A C 1
ATOM 1464 O O . GLU A 1 191 ? 8.066 11.375 -3.637 1.00 82.81 191 GLU A O 1
ATOM 1469 N N . LEU A 1 192 ? 7.516 11.247 -5.813 1.00 82.75 192 LEU A N 1
ATOM 1470 C CA . LEU A 1 192 ? 8.395 10.117 -6.112 1.00 82.75 192 LEU A CA 1
ATOM 1471 C C . LEU A 1 192 ? 9.644 10.620 -6.849 1.00 82.75 192 LEU A C 1
ATOM 1473 O O . LEU A 1 192 ? 9.485 11.243 -7.902 1.00 82.75 192 LEU A O 1
ATOM 1477 N N . PRO A 1 193 ? 10.864 10.368 -6.335 1.00 81.19 193 PRO A N 1
ATOM 1478 C CA . PRO A 1 193 ? 12.106 10.776 -6.995 1.00 81.19 193 PRO A CA 1
ATOM 1479 C C . PRO A 1 193 ? 12.593 9.784 -8.064 1.00 81.19 193 PRO A C 1
ATOM 1481 O O . PRO A 1 193 ? 13.316 10.191 -8.965 1.00 81.19 193 PRO A O 1
ATOM 1484 N N . ASN A 1 194 ? 12.204 8.508 -7.965 1.00 85.88 194 ASN A N 1
ATOM 1485 C CA . ASN A 1 194 ? 12.548 7.414 -8.883 1.00 85.88 194 ASN A CA 1
ATOM 1486 C C . ASN A 1 194 ? 11.342 6.471 -9.041 1.00 85.88 194 ASN A C 1
ATOM 1488 O O . ASN A 1 194 ? 10.339 6.642 -8.336 1.00 85.88 194 ASN A O 1
ATOM 1492 N N . CYS A 1 195 ? 11.478 5.447 -9.898 1.00 89.56 195 CYS A N 1
ATOM 1493 C CA . CYS A 1 195 ? 10.513 4.356 -10.059 1.00 89.56 195 CYS A CA 1
ATOM 1494 C C . CYS A 1 195 ? 9.986 3.885 -8.704 1.00 89.56 195 CYS A C 1
ATOM 1496 O O . CYS A 1 195 ? 10.764 3.614 -7.785 1.00 89.56 195 CYS A O 1
ATOM 1498 N N . GLY A 1 196 ? 8.673 3.818 -8.553 1.00 93.50 196 GLY A N 1
ATOM 1499 C CA . GLY A 1 196 ? 8.071 3.575 -7.258 1.00 93.50 196 GLY A CA 1
ATOM 1500 C C . GLY A 1 196 ? 6.591 3.281 -7.335 1.00 93.50 196 GLY A C 1
ATOM 1501 O O . GLY A 1 196 ? 5.974 3.265 -8.398 1.00 93.50 196 GLY A O 1
ATOM 1502 N N . VAL A 1 197 ? 6.025 3.055 -6.163 1.00 95.38 197 VAL A N 1
ATOM 1503 C CA . VAL A 1 197 ? 4.612 2.783 -5.971 1.00 95.38 197 VAL A CA 1
ATOM 1504 C C . VAL A 1 197 ? 4.048 3.692 -4.894 1.00 95.38 197 VAL A C 1
ATOM 1506 O O . VAL A 1 197 ? 4.745 4.084 -3.952 1.00 95.38 197 VAL A O 1
ATOM 1509 N N . VAL A 1 198 ? 2.763 4.000 -5.009 1.00 94.44 198 VAL A N 1
ATOM 1510 C CA . VAL A 1 198 ? 1.997 4.702 -3.981 1.00 94.44 198 VAL A CA 1
ATOM 1511 C C . VAL A 1 198 ? 0.672 3.986 -3.796 1.00 94.44 198 VAL A C 1
ATOM 1513 O O . VAL A 1 198 ? 0.002 3.666 -4.771 1.00 94.44 198 VAL A O 1
ATOM 1516 N N . ALA A 1 199 ? 0.269 3.764 -2.551 1.00 95.06 199 ALA A N 1
ATOM 1517 C CA . ALA A 1 199 ? -1.032 3.206 -2.224 1.00 95.06 199 ALA A CA 1
ATOM 1518 C C . ALA A 1 199 ? -1.773 4.107 -1.245 1.00 95.06 199 ALA A C 1
ATOM 1520 O O . ALA A 1 199 ? -1.185 4.626 -0.296 1.00 95.06 199 ALA A O 1
ATOM 1521 N N . VAL A 1 200 ? -3.080 4.227 -1.443 1.00 94.19 200 VAL A N 1
ATOM 1522 C CA . VAL A 1 200 ? -4.033 4.749 -0.465 1.00 94.19 200 VAL A CA 1
ATOM 1523 C C . VAL A 1 200 ? -5.045 3.648 -0.198 1.00 94.19 200 VAL A C 1
ATOM 1525 O O . VAL A 1 200 ? -5.689 3.174 -1.128 1.00 94.19 200 VAL A O 1
ATOM 1528 N N . VAL A 1 201 ? -5.193 3.245 1.059 1.00 94.50 201 VAL A N 1
ATOM 1529 C CA . VAL A 1 201 ? -6.114 2.190 1.490 1.00 94.50 201 VAL A CA 1
ATOM 1530 C C . VAL A 1 201 ? -7.146 2.778 2.441 1.00 94.50 201 VAL A C 1
ATOM 1532 O O . VAL A 1 201 ? -6.811 3.517 3.368 1.00 94.50 201 VAL A O 1
ATOM 1535 N N . ASN A 1 202 ? -8.407 2.440 2.200 1.00 93.38 202 ASN A N 1
ATOM 1536 C CA . ASN A 1 202 ? -9.546 2.751 3.043 1.00 93.38 202 ASN A CA 1
ATOM 1537 C C . ASN A 1 202 ? -10.114 1.456 3.621 1.00 93.38 202 ASN A C 1
ATOM 1539 O O . ASN A 1 202 ? -10.413 0.519 2.880 1.00 93.38 202 ASN A O 1
ATOM 1543 N N . ALA A 1 203 ? -10.253 1.404 4.938 1.00 93.94 203 ALA A N 1
ATOM 1544 C CA . ALA A 1 203 ? -10.704 0.214 5.636 1.00 93.94 203 ALA A CA 1
ATOM 1545 C C . ALA A 1 203 ? -11.591 0.594 6.824 1.00 93.94 203 ALA A C 1
ATOM 1547 O O . ALA A 1 203 ? -11.316 1.558 7.539 1.00 93.94 203 ALA A O 1
ATOM 1548 N N . ASP A 1 204 ? -12.637 -0.196 7.051 1.00 93.00 204 ASP A N 1
ATOM 1549 C CA . ASP A 1 204 ? -13.482 -0.082 8.237 1.00 93.00 204 ASP A CA 1
ATOM 1550 C C . ASP A 1 204 ? -12.903 -0.968 9.339 1.00 93.00 204 ASP A C 1
ATOM 1552 O O . AS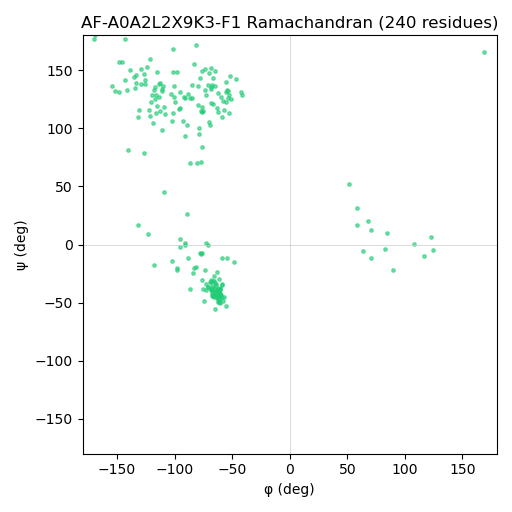P A 1 204 ? -13.045 -2.190 9.301 1.00 93.00 204 ASP A O 1
ATOM 1556 N N . LEU A 1 205 ? -12.232 -0.363 10.314 1.00 91.94 205 LEU A N 1
ATOM 1557 C CA . LEU A 1 205 ? -11.569 -1.074 11.399 1.00 91.94 205 LEU A CA 1
ATOM 1558 C C . LEU A 1 205 ? -12.577 -1.530 12.461 1.00 91.94 205 LEU A C 1
ATOM 1560 O O . LEU A 1 205 ? -13.549 -0.834 12.779 1.00 91.94 205 LEU A O 1
ATOM 1564 N N . VAL A 1 206 ? -12.335 -2.714 13.023 1.00 88.44 206 VAL A N 1
ATOM 1565 C CA . VAL A 1 206 ? -13.099 -3.244 14.155 1.00 88.44 206 VAL A CA 1
ATOM 1566 C C . VAL A 1 206 ? -12.652 -2.520 15.422 1.00 88.44 206 VAL A C 1
ATOM 1568 O O . VAL A 1 206 ? -11.522 -2.686 15.879 1.00 88.44 206 VAL A O 1
ATOM 1571 N N . GLU A 1 207 ? -13.542 -1.736 16.030 1.00 77.69 207 GLU A N 1
ATOM 1572 C CA . GLU A 1 207 ? -13.280 -1.208 17.366 1.00 77.69 207 GLU A CA 1
ATOM 1573 C C . GLU A 1 207 ? -13.286 -2.334 18.401 1.00 77.69 207 GLU A C 1
ATOM 1575 O O . GLU A 1 207 ? -14.207 -3.147 18.472 1.00 77.69 207 GLU A O 1
ATOM 1580 N N . VAL A 1 208 ? -12.282 -2.327 19.280 1.00 69.94 208 VAL A N 1
ATOM 1581 C CA . VAL A 1 208 ? -12.238 -3.228 20.441 1.00 69.94 208 VAL A CA 1
ATOM 1582 C C . VAL A 1 208 ? -13.375 -2.912 21.429 1.00 69.94 208 VAL A C 1
ATOM 1584 O O . VAL A 1 208 ? -13.832 -3.792 22.158 1.00 69.94 208 VAL A O 1
ATOM 1587 N N . LEU A 1 209 ? -13.850 -1.660 21.456 1.00 67.44 209 LEU A N 1
ATOM 1588 C CA . LEU A 1 209 ? -14.872 -1.159 22.378 1.00 67.44 209 LEU A CA 1
ATOM 1589 C C . LEU A 1 209 ? -15.835 -0.196 21.666 1.00 67.44 209 LEU A C 1
ATOM 1591 O O . LEU A 1 209 ? -15.724 1.016 21.796 1.00 67.44 209 LEU A O 1
ATOM 1595 N N . GLY A 1 210 ? -16.812 -0.758 20.956 1.00 65.31 210 GLY A N 1
ATOM 1596 C CA . GLY A 1 210 ? -17.855 -0.010 20.254 1.00 65.31 210 GLY A CA 1
ATOM 1597 C C . GLY A 1 210 ? -18.653 -0.921 19.325 1.00 65.31 210 GLY A C 1
ATOM 1598 O O . GLY A 1 210 ? -18.277 -2.070 19.098 1.00 65.31 210 GLY A O 1
ATOM 1599 N N . LYS A 1 211 ? -19.809 -0.457 18.837 1.00 65.12 211 LYS A N 1
ATOM 1600 C CA . LYS A 1 211 ? -20.580 -1.177 17.799 1.00 65.12 211 LYS A CA 1
ATOM 1601 C C . LYS A 1 211 ? -20.320 -0.632 16.396 1.00 65.12 211 LYS A C 1
ATOM 1603 O O . LYS A 1 211 ? -20.567 -1.344 15.414 1.00 65.12 211 LYS A O 1
ATOM 1608 N N . ASP A 1 212 ? -19.819 0.594 16.317 1.00 78.75 212 ASP A N 1
ATOM 1609 C CA . ASP A 1 212 ? -19.691 1.323 15.070 1.00 78.75 212 ASP A CA 1
ATOM 1610 C C . ASP A 1 212 ? -18.273 1.136 14.514 1.00 78.75 212 ASP A C 1
ATOM 1612 O O . ASP A 1 212 ? -17.301 1.227 15.259 1.00 78.75 212 ASP A O 1
ATOM 1616 N N . PRO A 1 213 ? -18.132 0.788 13.226 1.00 82.00 213 PRO A N 1
ATOM 1617 C CA . PRO A 1 213 ? -16.821 0.698 12.604 1.00 82.00 213 PRO A CA 1
ATOM 1618 C C . PRO A 1 213 ? -16.180 2.084 12.509 1.00 82.00 213 PRO A C 1
ATOM 1620 O O . PRO A 1 213 ? -16.856 3.070 12.208 1.00 82.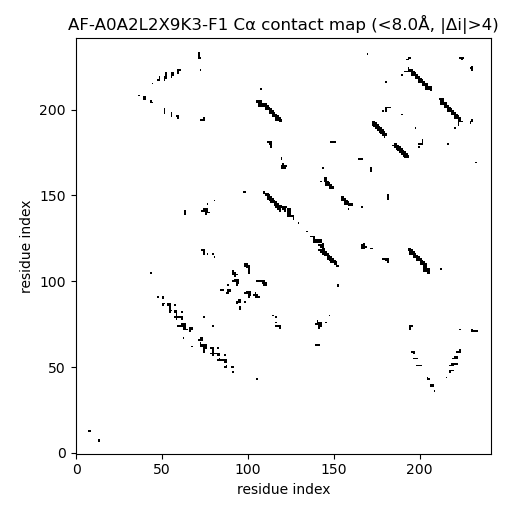00 213 PRO A O 1
ATOM 1623 N N . VAL A 1 214 ? -14.863 2.142 12.700 1.00 87.38 214 VAL A N 1
ATOM 1624 C CA . VAL A 1 214 ? -14.082 3.357 12.449 1.00 87.38 214 VAL A CA 1
ATOM 1625 C C . VAL A 1 214 ? -13.499 3.267 11.051 1.00 87.38 214 VAL A C 1
ATOM 1627 O O . VAL A 1 214 ? -12.695 2.383 10.764 1.00 87.38 214 VAL A O 1
ATOM 1630 N N . ASN A 1 215 ? -13.891 4.190 10.178 1.00 89.56 215 ASN A N 1
ATOM 1631 C CA . ASN A 1 215 ? -13.295 4.286 8.854 1.00 89.56 215 ASN A CA 1
ATOM 1632 C C . ASN A 1 215 ? -11.908 4.938 8.961 1.00 89.56 215 ASN A C 1
ATOM 1634 O O . ASN A 1 215 ? -11.784 6.090 9.385 1.00 89.56 215 ASN A O 1
ATOM 1638 N N . ALA A 1 216 ? -10.870 4.203 8.571 1.00 90.88 216 ALA A N 1
ATOM 1639 C CA . ALA A 1 216 ? -9.497 4.680 8.530 1.00 90.88 216 ALA A CA 1
ATOM 1640 C C . ALA A 1 216 ? -9.005 4.750 7.081 1.00 90.88 216 ALA A C 1
ATOM 1642 O O . ALA A 1 216 ? -9.261 3.864 6.266 1.00 90.88 216 ALA A O 1
ATOM 1643 N N . THR A 1 217 ? -8.282 5.823 6.753 1.00 91.75 217 THR A N 1
ATOM 1644 C CA . THR A 1 217 ? -7.629 5.993 5.447 1.00 91.75 217 THR A CA 1
ATOM 1645 C C . THR A 1 217 ? -6.141 6.186 5.649 1.00 91.75 217 THR A C 1
ATOM 1647 O O . THR A 1 217 ? -5.726 7.189 6.231 1.00 91.75 217 THR A O 1
ATOM 1650 N N . ARG A 1 218 ? -5.330 5.252 5.167 1.00 93.62 218 ARG A N 1
ATOM 1651 C CA . ARG A 1 218 ? -3.872 5.287 5.308 1.00 93.62 218 ARG A CA 1
ATOM 1652 C C . ARG A 1 218 ? -3.212 5.220 3.945 1.00 93.62 218 ARG A C 1
ATOM 1654 O O . ARG A 1 218 ? -3.799 4.730 2.984 1.00 93.62 218 ARG A O 1
ATOM 1661 N N . TRP A 1 219 ? -2.015 5.775 3.849 1.00 94.00 219 TRP A N 1
ATOM 1662 C CA . TRP A 1 219 ? -1.272 5.814 2.600 1.00 94.00 219 TRP A CA 1
ATOM 1663 C C . TRP A 1 219 ? 0.195 5.515 2.856 1.00 94.00 219 TRP A C 1
ATOM 1665 O O . TRP A 1 219 ? 0.727 5.807 3.928 1.00 94.00 219 TRP A O 1
ATOM 1675 N N . ALA A 1 220 ? 0.849 4.932 1.862 1.00 95.50 220 ALA A N 1
ATOM 1676 C CA . ALA A 1 220 ? 2.285 4.736 1.879 1.00 95.50 220 ALA A CA 1
ATOM 1677 C C . ALA A 1 220 ? 2.841 4.800 0.462 1.00 95.50 220 ALA A C 1
ATOM 1679 O O . ALA A 1 220 ? 2.141 4.539 -0.517 1.00 95.50 220 ALA A O 1
ATOM 1680 N N . SER A 1 221 ? 4.126 5.106 0.364 1.00 94.94 221 SER A N 1
ATOM 1681 C CA . SER A 1 221 ? 4.873 5.077 -0.886 1.00 94.94 221 SER A CA 1
ATOM 1682 C C . SER A 1 221 ? 6.194 4.358 -0.685 1.00 94.94 221 SER A C 1
ATOM 1684 O O . SER A 1 221 ? 6.815 4.485 0.372 1.00 94.94 221 SER A O 1
ATOM 1686 N N . ALA A 1 222 ? 6.645 3.655 -1.713 1.00 95.62 222 ALA A N 1
ATOM 1687 C CA . ALA A 1 222 ? 7.970 3.057 -1.762 1.00 95.62 222 ALA A CA 1
ATOM 1688 C C . ALA A 1 222 ? 8.598 3.367 -3.120 1.00 95.62 222 ALA A C 1
ATOM 1690 O O . ALA A 1 222 ? 7.918 3.323 -4.139 1.00 95.62 222 ALA A O 1
ATOM 1691 N N . ALA A 1 223 ? 9.883 3.699 -3.132 1.00 92.75 223 ALA A N 1
ATOM 1692 C CA . ALA A 1 223 ? 10.626 3.985 -4.350 1.00 92.75 223 ALA A CA 1
ATOM 1693 C C . ALA A 1 223 ? 11.882 3.122 -4.397 1.00 92.75 223 ALA A C 1
ATOM 1695 O O . ALA A 1 223 ? 12.490 2.838 -3.361 1.00 92.75 223 ALA A O 1
ATOM 1696 N N . LEU A 1 224 ? 12.276 2.736 -5.603 1.00 90.75 224 LEU A N 1
ATOM 1697 C CA . LEU A 1 224 ? 13.546 2.087 -5.861 1.00 90.75 224 LEU A CA 1
ATOM 1698 C C . LEU A 1 224 ? 14.691 3.072 -5.611 1.00 90.75 224 LEU A C 1
ATOM 1700 O O . LEU A 1 224 ? 14.651 4.247 -5.992 1.00 90.75 224 LEU A O 1
ATOM 1704 N N . THR A 1 225 ? 15.738 2.572 -4.962 1.00 87.56 225 THR A N 1
ATOM 1705 C CA . THR A 1 225 ? 16.972 3.317 -4.718 1.00 87.56 225 THR A CA 1
ATOM 1706 C C . THR A 1 225 ? 18.115 2.635 -5.448 1.00 87.56 225 THR A C 1
ATOM 1708 O O . THR A 1 225 ? 18.511 1.529 -5.086 1.00 87.56 225 THR A O 1
ATOM 1711 N N . CYS A 1 226 ? 18.662 3.305 -6.457 1.00 82.38 226 CYS A N 1
ATOM 1712 C CA . CYS A 1 226 ? 19.860 2.852 -7.152 1.00 82.38 226 CYS A CA 1
ATOM 1713 C C . CYS A 1 226 ? 21.135 3.274 -6.398 1.00 82.38 226 CYS A C 1
ATOM 1715 O O . CYS A 1 226 ? 21.140 4.251 -5.640 1.00 82.38 226 CYS A O 1
ATOM 1717 N N . ASN A 1 227 ? 22.234 2.542 -6.608 1.00 78.00 227 ASN A N 1
ATOM 1718 C CA . ASN A 1 227 ? 23.536 2.885 -6.035 1.00 78.00 227 ASN A CA 1
ATOM 1719 C C . ASN A 1 227 ? 23.990 4.250 -6.591 1.00 78.00 227 ASN A C 1
ATOM 1721 O O . ASN A 1 227 ? 24.195 4.384 -7.793 1.00 78.00 227 ASN A O 1
ATOM 1725 N N . GLY A 1 228 ? 24.078 5.274 -5.735 1.00 71.19 228 GLY A N 1
ATOM 1726 C CA . GLY A 1 228 ? 24.266 6.676 -6.150 1.00 71.19 228 GLY A CA 1
ATOM 1727 C C . GLY A 1 228 ? 23.032 7.580 -5.985 1.00 71.19 228 GLY A C 1
ATOM 1728 O O . GLY A 1 228 ? 23.110 8.772 -6.268 1.00 71.19 228 GLY A O 1
ATOM 1729 N N . GLY A 1 229 ? 21.909 7.051 -5.487 1.00 69.88 229 GLY A N 1
ATOM 1730 C CA . GLY A 1 229 ? 20.744 7.820 -5.023 1.00 69.88 229 GLY A CA 1
ATOM 1731 C C . GLY A 1 229 ? 19.678 8.118 -6.082 1.00 69.88 229 GLY A C 1
ATOM 1732 O O . GLY A 1 229 ? 18.517 8.317 -5.730 1.00 69.88 229 GLY A O 1
ATOM 1733 N N . THR A 1 230 ? 20.028 8.085 -7.368 1.00 67.25 230 THR A N 1
ATOM 1734 C CA . THR A 1 230 ? 19.070 8.239 -8.474 1.00 67.25 230 THR A CA 1
ATOM 1735 C C . THR A 1 230 ? 19.246 7.109 -9.471 1.00 67.25 230 THR A C 1
ATOM 1737 O O . THR A 1 230 ? 20.371 6.705 -9.766 1.00 67.25 230 THR A O 1
ATOM 1740 N N . CYS A 1 231 ? 18.135 6.565 -9.959 1.00 68.56 231 CYS A N 1
ATOM 1741 C CA . CYS A 1 231 ? 18.172 5.634 -11.075 1.00 68.56 231 CYS A CA 1
ATOM 1742 C C . CYS A 1 231 ? 18.330 6.486 -12.334 1.00 68.56 231 CYS A C 1
ATOM 1744 O O . CYS A 1 231 ? 17.373 7.087 -12.816 1.00 68.56 231 CYS A O 1
ATOM 1746 N N . SER A 1 232 ? 19.579 6.656 -12.775 1.00 61.97 232 SER A N 1
ATOM 1747 C CA . SER A 1 232 ? 19.906 7.447 -13.960 1.00 61.97 232 SER A CA 1
ATOM 1748 C C . SER A 1 232 ? 19.104 6.936 -15.149 1.00 61.97 232 SER A C 1
ATOM 1750 O O . SER A 1 232 ? 19.045 5.735 -15.366 1.00 61.97 232 SER A O 1
ATOM 1752 N N . ILE A 1 233 ? 18.493 7.837 -15.907 1.00 61.31 233 ILE A N 1
ATOM 1753 C CA . ILE A 1 233 ? 17.758 7.507 -17.130 1.00 61.31 233 ILE A CA 1
ATOM 1754 C C . ILE A 1 233 ? 18.796 7.100 -18.187 1.00 61.31 233 ILE A C 1
ATOM 1756 O O . ILE A 1 233 ? 19.818 7.792 -18.289 1.00 61.31 233 ILE A O 1
ATOM 1760 N N . PRO A 1 234 ? 18.582 6.036 -18.983 1.00 58.97 234 PRO A N 1
ATOM 1761 C CA . PRO A 1 234 ? 19.402 5.839 -20.166 1.00 58.97 234 PRO A CA 1
ATOM 1762 C C . PRO A 1 234 ? 19.257 7.085 -21.039 1.00 58.97 234 PRO A C 1
ATOM 1764 O O . PRO A 1 234 ? 18.145 7.480 -21.395 1.00 58.97 234 PRO A O 1
ATOM 1767 N N . SER A 1 235 ? 20.370 7.744 -21.368 1.00 57.91 235 SER A N 1
ATOM 1768 C CA . SER A 1 235 ? 20.352 8.707 -22.467 1.00 57.91 235 SER A CA 1
ATOM 1769 C C . SER A 1 235 ? 19.777 7.975 -23.674 1.00 57.91 235 SER A C 1
ATOM 1771 O O . SER A 1 235 ? 20.237 6.865 -23.954 1.00 57.91 235 SER A O 1
ATOM 1773 N N . ALA A 1 236 ? 18.762 8.554 -24.327 1.00 55.91 236 ALA A N 1
ATOM 1774 C CA . ALA A 1 236 ? 18.136 7.952 -25.501 1.00 55.91 236 ALA A CA 1
ATOM 1775 C C . ALA A 1 236 ? 19.230 7.377 -26.417 1.00 55.91 236 ALA A C 1
ATOM 1777 O O . ALA A 1 236 ? 20.230 8.076 -26.626 1.00 55.91 236 ALA A O 1
ATOM 1778 N N . PRO A 1 237 ? 19.099 6.121 -26.889 1.00 54.69 237 PRO A N 1
ATOM 1779 C CA . PRO A 1 237 ? 20.140 5.493 -27.689 1.00 54.69 237 PRO A CA 1
ATOM 1780 C C . PRO A 1 237 ? 20.508 6.437 -28.832 1.00 54.69 237 PRO A C 1
ATOM 1782 O O . PRO A 1 237 ? 19.623 6.920 -29.544 1.00 54.69 237 PRO A O 1
ATOM 1785 N N . GLU A 1 238 ? 21.800 6.763 -28.955 1.00 52.88 238 GLU A N 1
ATOM 1786 C CA . GLU A 1 238 ? 22.264 7.589 -30.066 1.00 52.88 238 GLU A CA 1
ATOM 1787 C C . GLU A 1 238 ? 21.787 6.931 -31.367 1.00 52.88 238 GLU A C 1
ATOM 1789 O O . GLU A 1 238 ? 21.915 5.707 -31.512 1.00 52.88 238 GLU A O 1
ATOM 1794 N N . PRO A 1 239 ? 21.183 7.696 -32.296 1.00 54.62 239 PRO A N 1
ATOM 1795 C CA . PRO A 1 239 ? 20.720 7.125 -33.548 1.00 54.62 239 PRO A CA 1
ATOM 1796 C C . PRO A 1 239 ? 21.899 6.418 -34.227 1.00 54.62 239 PRO A C 1
ATOM 1798 O O . PRO A 1 239 ? 23.019 6.939 -34.186 1.00 54.62 239 PRO A O 1
ATOM 1801 N N . PRO A 1 240 ? 21.679 5.240 -34.840 1.00 57.84 240 PRO A N 1
ATOM 1802 C CA . PRO A 1 240 ? 22.749 4.513 -35.502 1.00 57.84 240 PRO A CA 1
ATOM 1803 C C . PRO A 1 240 ? 23.428 5.446 -36.503 1.00 57.84 240 PRO A C 1
ATOM 1805 O O . PRO A 1 240 ? 22.756 6.069 -37.329 1.00 57.84 240 PRO A O 1
ATOM 1808 N N . ILE A 1 241 ? 24.752 5.570 -36.389 1.00 64.25 241 ILE A N 1
ATOM 1809 C CA . ILE A 1 241 ? 25.566 6.349 -37.321 1.00 64.25 241 ILE A CA 1
ATOM 1810 C C . ILE A 1 241 ? 25.342 5.733 -38.706 1.00 64.25 241 ILE A C 1
ATOM 1812 O O . ILE A 1 241 ? 25.736 4.588 -38.937 1.00 64.25 241 ILE A O 1
ATOM 1816 N N . GLN A 1 242 ? 24.636 6.464 -39.573 1.00 65.88 242 GLN A N 1
ATOM 1817 C CA . GLN A 1 242 ? 24.409 6.083 -40.969 1.00 65.88 242 GLN A CA 1
ATOM 1818 C C . GLN A 1 242 ? 25.686 6.226 -41.793 1.00 65.88 242 GLN A C 1
ATOM 1820 O O . GLN A 1 242 ? 26.420 7.220 -41.578 1.00 65.88 242 GLN A O 1
#

Sequence (242 aa):
MRELIRKLVKDNSGMGTFWGILALGTVMIIFVAAIRLSHMVTGADIDLQEAVADACKAAAQQVEPRSEADGYPLIETEKAHDAFRYVLALNLNLDETTLEPRANSMVKNTPGYNFIVYNGFDYYEDETYIGGPGGELASTGAKAYTQYIFSGGALSRDDSPDPGFIPNLPGNWPRTFNINNAGGSMVFRVELPNCGVVAVVNADLVEVLGKDPVNATRWASAALTCNGGTCSIPSAPEPPIQ